Protein AF-A0AAW5RA89-F1 (afdb_monomer_lite)

Radius of gyration: 54.65 Å; chains: 1; bounding box: 110×46×146 Å

Foldseek 3Di:
DDDPPPPPDDDDPDDPLFQDFDAPVNLQPDDQPDPPPPDPDDDPDPPDDDDDDDDDDDDDDDDDDPVVLVVLLVVCVNPLDQLLSLQVNQLVVVVCLVPPQPLPDWWKFFQQADPVSQCVLCVPQVDHHDHDPVADRIDTRNDDDPRSSPDPGPLSSLLSLLLVLSLVLSASPDDPVNVSVSSSSNNSSLVNNCNGGHDSSSSSSSVVSSVSSVVSSVVNNVVVVVVVVVVVVVVVVVVVVVVVVVVVVVVVVVVVVVVVVVVVVVVVVLVVVLVVLCPDLQQLLLVLLQLLVVLVVLLVVLVVLVVVQVVVCVVPVDGDVVSNVSSVVSNVVSVVSNVVSVVSNVVSPNDDPGSVRRDHDDDRPRD

Organism: Acinetobacter junii (NCBI:txid40215)

Secondary structure (DSSP, 8-state):
-------------S---PPPPPPHHHHHH-----STTS--------------------------STHHHHHHHHHHTT-TT-HHHHHHHHHHHHHHHHHHS---S--EEEPTTSHHHHHHHHHHH-PPPP--TTS-SEEETTS--HHHHTS--HHHHHHHHHHHHHHHHT-TT--HHHHHHHHHHHHHHHHHHHHHH-HHHHHHHHHHHHHHHHHHHHHHHHHHHHHHHHHHHHHHHHHHHHHHHHHHHHHHHHHHHHHHHHHHHHHHHHHHHHHHHHTSHHHHHHHHHHHHHHHHHHHHHHHHHHHHHHHHHHHHS---HHHHHHHHHHHHHHHHHHHHHHHHHHHTT---SSGGGPPPP-S-TT-

Structure (mmCIF, N/CA/C/O backbone):
data_AF-A0AAW5RA89-F1
#
_entry.id   AF-A0AAW5RA89-F1
#
loop_
_atom_site.group_PDB
_atom_site.id
_atom_site.type_symbol
_atom_site.label_atom_id
_atom_site.label_alt_id
_atom_site.label_comp_id
_atom_site.label_asym_id
_atom_site.label_entity_id
_atom_site.label_seq_id
_atom_site.pdbx_PDB_ins_code
_atom_site.Cartn_x
_atom_site.Cartn_y
_atom_site.Cartn_z
_atom_site.occupancy
_atom_site.B_iso_or_equiv
_atom_site.auth_seq_id
_atom_site.auth_comp_id
_atom_site.auth_asym_id
_atom_site.auth_atom_id
_atom_site.pdbx_PDB_model_num
ATOM 1 N N . MET A 1 1 ? -34.743 2.293 -8.104 1.00 35.38 1 MET A N 1
ATOM 2 C CA . MET A 1 1 ? -33.799 2.182 -9.236 1.00 35.38 1 MET A CA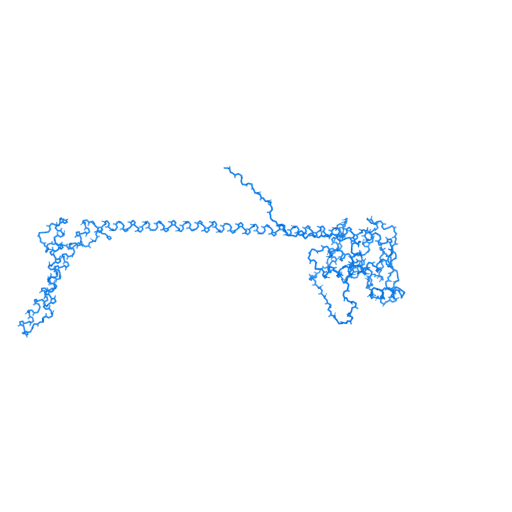 1
ATOM 3 C C . MET A 1 1 ? -33.231 3.564 -9.513 1.00 35.38 1 MET A C 1
ATOM 5 O O . MET A 1 1 ? -33.902 4.370 -10.137 1.00 35.38 1 MET A O 1
ATOM 9 N N . GLY A 1 2 ? -32.049 3.868 -8.982 1.00 29.30 2 GLY A N 1
ATOM 10 C CA . GLY A 1 2 ? -31.328 5.110 -9.262 1.00 29.30 2 GLY A CA 1
ATOM 11 C C . GLY A 1 2 ? -29.930 4.741 -9.733 1.00 29.30 2 GLY A C 1
ATOM 12 O O . GLY A 1 2 ? -29.177 4.138 -8.976 1.00 29.30 2 GLY A O 1
ATOM 13 N N . LYS A 1 3 ? -29.624 5.020 -11.002 1.00 35.12 3 LYS A N 1
ATOM 14 C CA . LYS A 1 3 ? -28.298 4.823 -11.593 1.00 35.12 3 LYS A CA 1
ATOM 15 C C . LYS A 1 3 ? -27.348 5.859 -10.987 1.00 35.12 3 LYS A C 1
ATOM 17 O O . LYS A 1 3 ? -27.414 7.025 -11.361 1.00 35.12 3 LYS A O 1
ATOM 22 N N . ILE A 1 4 ? -26.478 5.443 -10.070 1.00 33.44 4 ILE A N 1
ATOM 23 C CA . ILE A 1 4 ? -25.296 6.227 -9.705 1.00 33.44 4 ILE A CA 1
ATOM 24 C C . ILE A 1 4 ? -24.256 5.921 -10.779 1.00 33.44 4 ILE A C 1
ATOM 26 O O . ILE A 1 4 ? -23.621 4.869 -10.774 1.00 33.44 4 ILE A O 1
ATOM 30 N N . GLY A 1 5 ? -24.181 6.809 -11.770 1.00 30.20 5 GLY A N 1
ATOM 31 C CA . GLY A 1 5 ? -23.107 6.812 -12.750 1.00 30.20 5 GLY A CA 1
ATOM 32 C C . GLY A 1 5 ? -21.794 7.085 -12.030 1.00 30.20 5 GLY A C 1
ATOM 33 O O . GLY A 1 5 ? -21.640 8.122 -11.388 1.00 30.20 5 GLY A O 1
ATOM 34 N N . VAL A 1 6 ? -20.872 6.132 -12.115 1.00 34.81 6 VAL A N 1
ATOM 35 C CA . VAL A 1 6 ? -19.489 6.293 -11.681 1.00 34.81 6 VAL A CA 1
ATOM 36 C C . VAL A 1 6 ? -18.846 7.316 -12.613 1.00 34.81 6 VAL A C 1
ATOM 38 O O . VAL A 1 6 ? -18.456 7.005 -13.735 1.00 34.81 6 VAL A O 1
ATOM 41 N N . LEU A 1 7 ? -18.800 8.565 -12.159 1.00 31.81 7 LEU A N 1
ATOM 42 C CA . LEU A 1 7 ? -18.031 9.630 -12.784 1.00 31.81 7 LEU A CA 1
ATOM 43 C C . LEU A 1 7 ? -16.570 9.460 -12.331 1.00 31.81 7 LEU A C 1
ATOM 45 O O . LEU A 1 7 ? -16.107 10.109 -11.399 1.00 31.81 7 LEU A O 1
ATOM 49 N N . LEU A 1 8 ? -15.866 8.512 -12.951 1.00 36.56 8 LEU A N 1
ATOM 50 C CA . LEU A 1 8 ? -14.408 8.386 -12.880 1.00 36.56 8 LEU A CA 1
ATOM 51 C C . LEU A 1 8 ? -13.811 9.392 -13.865 1.00 36.56 8 LEU A C 1
ATOM 53 O O . LEU A 1 8 ? -13.500 9.046 -14.999 1.00 36.56 8 LEU A O 1
ATOM 57 N N . LEU A 1 9 ? -13.715 10.659 -13.470 1.00 39.28 9 LEU A N 1
ATOM 58 C CA . LEU A 1 9 ? -12.962 11.650 -14.234 1.00 39.28 9 LEU A CA 1
ATOM 59 C C . LEU A 1 9 ? -12.487 12.769 -13.316 1.00 39.28 9 LEU A C 1
ATOM 61 O O . LEU A 1 9 ? -13.277 13.559 -12.808 1.00 39.28 9 LEU A O 1
ATOM 65 N N . GLY A 1 10 ? -11.166 12.834 -13.181 1.00 37.38 10 GLY A N 1
ATOM 66 C CA . GLY A 1 10 ? -10.459 14.016 -12.722 1.00 37.38 10 GLY A CA 1
ATOM 67 C C . GLY A 1 10 ? -10.162 14.013 -11.235 1.00 37.38 10 GLY A C 1
ATOM 68 O O . GLY A 1 10 ? -10.882 14.641 -10.479 1.00 37.38 10 GLY A O 1
ATOM 69 N N . ILE A 1 11 ? -9.059 13.376 -10.850 1.00 38.00 11 ILE A N 1
ATOM 70 C CA . ILE A 1 11 ? -7.967 14.006 -10.097 1.00 38.00 11 ILE A CA 1
ATOM 71 C C . ILE A 1 11 ? -6.725 13.158 -10.392 1.00 38.00 11 ILE A C 1
ATOM 73 O O . ILE A 1 11 ? -6.721 11.966 -10.112 1.00 38.00 11 ILE A O 1
ATOM 77 N N . LEU A 1 12 ? -5.730 13.771 -11.037 1.00 34.94 12 LEU A N 1
ATOM 78 C CA . LEU A 1 12 ? -4.283 13.649 -10.786 1.00 34.94 12 LEU A CA 1
ATOM 79 C C . LEU A 1 12 ? -3.532 14.271 -11.971 1.00 34.94 12 LEU A C 1
ATOM 81 O O . LEU A 1 12 ? -2.845 13.627 -12.760 1.00 34.94 12 LEU A O 1
ATOM 85 N N . SER A 1 13 ? -3.676 15.590 -12.085 1.00 40.72 13 SER A N 1
ATOM 86 C CA . SER A 1 13 ? -2.647 16.425 -12.684 1.00 40.72 13 SER A CA 1
ATOM 87 C C . SER A 1 13 ? -1.469 16.493 -11.707 1.00 40.72 13 SER A C 1
ATOM 89 O O . SER A 1 13 ? -1.407 17.375 -10.854 1.00 40.72 13 SER A O 1
ATOM 91 N N . SER A 1 14 ? -0.535 15.559 -11.806 1.00 35.78 14 SER A N 1
ATOM 92 C CA . SER A 1 14 ? 0.804 15.743 -11.249 1.00 35.78 14 SER A CA 1
ATOM 93 C C . SER A 1 14 ? 1.780 14.917 -12.072 1.00 35.78 14 SER A C 1
ATOM 95 O O . SER A 1 14 ? 1.822 13.696 -11.966 1.00 35.78 14 SER A O 1
ATOM 97 N N . THR A 1 15 ? 2.484 15.641 -12.944 1.00 43.22 15 THR A N 1
ATOM 98 C CA . THR A 1 15 ? 3.646 15.233 -13.742 1.00 43.22 15 THR A CA 1
ATOM 99 C C . THR A 1 15 ? 3.450 13.981 -14.612 1.00 43.22 15 THR A C 1
ATOM 101 O O . THR A 1 15 ? 3.682 12.826 -14.241 1.00 43.22 15 THR A O 1
ATOM 104 N N . ASN A 1 16 ? 3.089 14.238 -15.869 1.00 43.84 16 ASN A N 1
ATOM 105 C CA . ASN A 1 16 ? 3.342 13.324 -16.978 1.00 43.84 16 ASN A CA 1
ATOM 106 C C . ASN A 1 16 ? 4.864 13.164 -17.156 1.00 43.84 16 ASN A C 1
ATOM 108 O O . ASN A 1 16 ? 5.452 13.781 -18.034 1.00 43.84 16 ASN A O 1
ATOM 112 N N . ILE A 1 17 ? 5.516 12.381 -16.293 1.00 57.62 17 ILE A N 1
ATOM 113 C CA . ILE A 1 17 ? 6.906 11.950 -16.481 1.00 57.62 17 ILE A CA 1
ATOM 114 C C . ILE A 1 17 ? 6.862 10.755 -17.433 1.00 57.62 17 ILE A C 1
ATOM 116 O O . ILE A 1 17 ? 7.036 9.612 -17.022 1.00 57.62 17 ILE A O 1
ATOM 120 N N . PHE A 1 18 ? 6.506 11.009 -18.689 1.00 57.75 18 PHE A N 1
ATOM 121 C CA . PHE A 1 18 ? 6.749 10.038 -19.745 1.00 57.75 18 PHE A CA 1
ATOM 122 C C . PHE A 1 18 ? 8.218 10.150 -20.153 1.00 57.75 18 PHE A C 1
ATOM 124 O O . PHE A 1 18 ? 8.780 11.244 -20.183 1.00 57.75 18 PHE A O 1
ATOM 131 N N . ALA A 1 19 ? 8.839 9.013 -20.444 1.00 57.28 19 ALA A N 1
ATOM 132 C CA . ALA A 1 19 ? 10.103 8.959 -21.151 1.00 57.28 19 ALA A CA 1
ATOM 133 C C . ALA A 1 19 ? 9.928 9.655 -22.508 1.00 57.28 19 ALA A C 1
ATOM 135 O O . ALA A 1 19 ? 9.135 9.208 -23.345 1.00 57.28 19 ALA A O 1
ATOM 136 N N . GLU A 1 20 ? 10.646 10.757 -22.710 1.00 69.75 20 GLU A N 1
ATOM 137 C CA . GLU A 1 20 ? 10.798 11.390 -24.017 1.00 69.75 20 GLU A CA 1
ATOM 138 C C . GLU A 1 20 ? 11.959 10.716 -24.744 1.00 69.75 20 GLU A C 1
ATOM 140 O O . GLU A 1 20 ? 13.023 10.508 -24.162 1.00 69.75 20 GLU A O 1
ATOM 145 N N . SER A 1 21 ? 11.751 10.351 -26.009 1.00 70.81 21 SER A N 1
ATOM 146 C CA . SER A 1 21 ? 12.809 9.745 -26.812 1.00 70.81 21 SER A CA 1
ATOM 147 C C . SER A 1 21 ? 13.873 10.783 -27.152 1.00 70.81 21 SER A C 1
ATOM 149 O O . SER A 1 21 ? 13.561 11.766 -27.826 1.00 70.81 21 SER A O 1
ATOM 151 N N . TYR A 1 22 ? 15.124 10.539 -26.775 1.00 67.44 22 TYR A N 1
ATOM 152 C CA . TYR A 1 22 ? 16.243 11.353 -27.252 1.00 67.44 22 TYR A CA 1
ATOM 153 C C . TYR A 1 22 ? 16.596 10.973 -28.690 1.00 67.44 22 TYR A C 1
ATOM 155 O O . TYR A 1 22 ? 16.840 9.797 -28.974 1.00 67.44 22 TYR A O 1
ATOM 163 N N . SER A 1 23 ? 16.663 11.963 -29.586 1.00 73.25 23 SER A N 1
ATOM 164 C CA . SER A 1 23 ? 17.313 11.772 -30.883 1.00 73.25 23 SER A CA 1
ATOM 165 C C . SER A 1 23 ? 18.826 11.940 -30.754 1.00 73.25 23 SER A C 1
ATOM 167 O O . SER A 1 23 ? 19.323 12.667 -29.889 1.00 73.25 23 SER A O 1
ATOM 169 N N . VAL A 1 24 ? 19.582 11.302 -31.643 1.00 63.16 24 VAL A N 1
ATOM 170 C CA . VAL A 1 24 ? 21.038 11.462 -31.740 1.00 63.16 24 VAL A CA 1
ATOM 171 C C . VAL A 1 24 ? 21.398 12.932 -31.927 1.00 63.16 24 VAL A C 1
ATOM 173 O O . VAL A 1 24 ? 22.319 13.429 -31.281 1.00 63.16 24 VAL A O 1
ATOM 176 N N . SER A 1 25 ? 20.645 13.651 -32.764 1.00 62.94 25 SER A N 1
ATOM 177 C CA . SER A 1 25 ? 20.870 15.079 -32.988 1.00 62.94 25 SER A CA 1
ATOM 178 C C . SER A 1 25 ? 20.704 15.893 -31.704 1.00 62.94 25 SER A C 1
ATOM 180 O O . SER A 1 25 ? 21.495 16.804 -31.469 1.00 62.94 25 SER A O 1
ATOM 182 N N . ASP A 1 26 ? 19.716 15.574 -30.867 1.00 68.12 26 ASP A N 1
ATOM 183 C CA . ASP A 1 26 ? 19.497 16.286 -29.604 1.00 68.12 26 ASP A CA 1
ATOM 184 C C . ASP A 1 26 ? 20.654 16.043 -28.632 1.00 68.12 26 ASP A C 1
ATOM 186 O O . ASP A 1 26 ? 21.168 16.981 -28.020 1.00 68.12 26 ASP A O 1
ATOM 190 N N . ILE A 1 27 ? 21.120 14.794 -28.530 1.00 68.50 27 ILE A N 1
ATOM 191 C CA . ILE A 1 27 ? 22.247 14.430 -27.662 1.00 68.50 27 ILE A CA 1
ATOM 192 C C . ILE A 1 27 ? 23.526 15.143 -28.122 1.00 68.50 27 ILE A C 1
ATOM 194 O O . ILE A 1 27 ? 24.246 15.709 -27.299 1.00 68.50 27 ILE A O 1
ATOM 198 N N . LEU A 1 28 ? 23.809 15.164 -29.428 1.00 66.25 28 LEU A N 1
ATOM 199 C CA . LEU A 1 28 ? 25.011 15.800 -29.979 1.00 66.25 28 LEU A CA 1
ATOM 200 C C . LEU A 1 28 ? 24.994 17.327 -29.855 1.00 66.25 28 LEU A C 1
ATOM 202 O O . LEU A 1 28 ? 26.039 17.922 -29.607 1.00 66.25 28 LEU A O 1
ATOM 206 N N . ASN A 1 29 ? 23.823 17.955 -29.977 1.00 66.19 29 ASN A N 1
ATOM 207 C CA . ASN A 1 29 ? 23.679 19.411 -29.900 1.00 66.19 29 ASN A CA 1
ATOM 208 C C . ASN A 1 29 ? 23.496 19.937 -28.468 1.00 66.19 29 ASN A C 1
ATOM 210 O O . ASN A 1 29 ? 23.430 21.150 -28.261 1.00 66.19 29 ASN A O 1
ATOM 214 N N . THR A 1 30 ? 23.402 19.055 -27.469 1.00 68.88 30 THR A N 1
ATOM 215 C CA . THR A 1 30 ? 23.264 19.472 -26.072 1.00 68.88 30 THR A CA 1
ATOM 216 C C . THR A 1 30 ? 24.575 20.069 -25.556 1.00 68.88 30 THR A C 1
ATOM 218 O O . THR A 1 30 ? 25.590 19.379 -25.436 1.00 68.88 30 THR A O 1
ATOM 221 N N . GLU A 1 31 ? 24.544 21.353 -25.190 1.00 69.31 31 GLU A N 1
ATOM 222 C CA . GLU A 1 31 ? 25.678 22.035 -24.568 1.00 69.31 31 GLU A CA 1
ATOM 223 C C . GLU A 1 31 ? 25.863 21.563 -23.117 1.00 69.31 31 GLU A C 1
ATOM 225 O O . GLU A 1 31 ? 25.009 21.769 -22.250 1.00 69.31 31 GLU A O 1
ATOM 230 N N . ILE A 1 32 ? 27.013 20.955 -22.825 1.00 61.81 32 ILE A N 1
ATOM 231 C CA . ILE A 1 32 ? 27.380 20.565 -21.463 1.00 61.81 32 ILE A CA 1
ATOM 232 C C . ILE A 1 32 ? 28.276 21.653 -20.875 1.00 61.81 32 ILE A C 1
ATOM 234 O O . ILE A 1 32 ? 29.472 21.722 -21.156 1.00 61.81 32 ILE A O 1
ATOM 238 N N . LYS A 1 33 ? 27.702 22.510 -20.023 1.00 51.38 33 LYS A N 1
ATOM 239 C CA . LYS A 1 33 ? 28.475 23.487 -19.242 1.00 51.38 33 LYS A CA 1
ATOM 240 C C . LYS A 1 33 ? 29.324 22.754 -18.202 1.00 51.38 33 LYS A C 1
ATOM 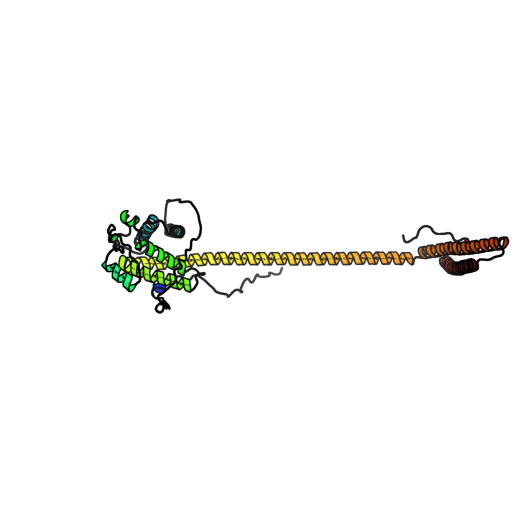242 O O . LYS A 1 33 ? 28.855 22.451 -17.105 1.00 51.38 33 LYS A O 1
ATOM 247 N N . ASN A 1 34 ? 30.571 22.463 -18.551 1.00 47.44 34 ASN A N 1
ATOM 248 C CA . ASN A 1 34 ? 31.531 21.862 -17.635 1.00 47.44 34 ASN A CA 1
ATOM 249 C C . ASN A 1 34 ? 32.060 22.921 -16.659 1.00 47.44 34 ASN A C 1
ATOM 251 O O . ASN A 1 34 ? 32.755 23.848 -17.058 1.00 47.44 34 ASN A O 1
ATOM 255 N N . LYS A 1 35 ? 31.791 22.750 -15.359 1.00 40.28 35 LYS A N 1
ATOM 256 C CA . LYS A 1 35 ? 32.475 23.486 -14.276 1.00 40.28 35 LYS A CA 1
ATOM 257 C C . LYS A 1 35 ? 33.914 22.994 -14.018 1.00 40.28 35 LYS A C 1
ATOM 259 O O . LYS A 1 35 ? 34.567 23.486 -13.112 1.00 40.28 35 LYS A O 1
ATOM 264 N N . GLN A 1 36 ? 34.405 22.010 -14.774 1.00 40.31 36 GLN A N 1
ATOM 265 C CA . GLN A 1 36 ? 35.624 21.251 -14.453 1.00 40.31 36 GLN A CA 1
ATOM 266 C C . GLN A 1 36 ? 36.913 21.724 -15.147 1.00 40.31 36 GLN A C 1
ATOM 268 O O . GLN A 1 36 ? 37.918 21.025 -15.067 1.00 40.31 36 GLN A O 1
ATOM 273 N N . ASN A 1 37 ? 36.933 22.901 -15.779 1.00 36.78 37 ASN A N 1
ATOM 274 C CA . ASN A 1 37 ? 38.193 23.462 -16.290 1.00 36.78 37 ASN A CA 1
ATOM 275 C C . ASN A 1 37 ? 38.999 24.259 -15.248 1.00 36.78 37 ASN A C 1
ATOM 277 O O . ASN A 1 37 ? 40.131 24.618 -15.554 1.00 36.78 37 ASN A O 1
ATOM 281 N N . ASP A 1 38 ? 38.480 24.477 -14.033 1.00 36.16 38 ASP A N 1
ATOM 282 C CA . ASP A 1 38 ? 39.195 25.255 -13.006 1.00 36.16 38 ASP A CA 1
ATOM 283 C C . ASP A 1 38 ? 39.903 24.413 -11.931 1.00 36.16 38 ASP A C 1
ATOM 285 O O . ASP A 1 38 ? 40.743 24.945 -11.214 1.00 36.16 38 ASP A O 1
ATOM 289 N N . GLU A 1 39 ? 39.662 23.101 -11.830 1.00 32.06 39 GLU A N 1
ATOM 290 C CA . GLU A 1 39 ? 40.322 22.272 -10.808 1.00 32.06 39 GLU A CA 1
ATOM 291 C C . GLU A 1 39 ? 40.680 20.879 -11.346 1.00 32.06 39 GLU A C 1
ATOM 293 O O . GLU A 1 39 ? 39.965 19.893 -11.172 1.00 32.06 39 GLU A O 1
ATOM 298 N N . GLN A 1 40 ? 41.853 20.771 -11.973 1.00 40.91 40 GLN A N 1
ATOM 299 C CA . GLN A 1 40 ? 42.588 19.509 -11.948 1.00 40.91 40 GLN A CA 1
ATOM 300 C C . GLN A 1 40 ? 43.123 19.292 -10.529 1.00 40.91 40 GLN A C 1
ATOM 302 O O . GLN A 1 40 ? 44.149 19.854 -10.162 1.00 40.91 40 GLN A O 1
ATOM 307 N N . SER A 1 41 ? 42.453 18.460 -9.734 1.00 32.44 41 SER A N 1
ATOM 308 C CA . SER A 1 41 ? 43.081 17.405 -8.921 1.00 32.44 41 SER A CA 1
ATOM 309 C C . SER A 1 41 ? 42.073 16.742 -7.978 1.00 32.44 41 SER A C 1
ATOM 311 O O . SER A 1 41 ? 41.149 17.373 -7.487 1.00 32.44 41 SER A O 1
ATOM 313 N N . ALA A 1 42 ? 42.344 15.466 -7.692 1.00 30.88 42 ALA A N 1
ATOM 314 C CA . ALA A 1 42 ? 41.774 14.645 -6.624 1.00 30.88 42 ALA A CA 1
ATOM 315 C C . ALA A 1 42 ? 40.332 14.138 -6.816 1.00 30.88 42 ALA A C 1
ATOM 317 O O . ALA A 1 42 ? 39.370 14.889 -6.898 1.00 30.88 42 ALA A O 1
ATOM 318 N N . GLY A 1 43 ? 40.185 12.809 -6.811 1.00 25.80 43 GLY A N 1
ATOM 319 C CA . GLY A 1 43 ? 38.872 12.173 -6.711 1.00 25.80 43 GLY A CA 1
ATOM 320 C C . GLY A 1 43 ? 38.759 10.839 -7.427 1.00 25.80 43 GLY A C 1
ATOM 321 O O . GLY A 1 43 ? 37.908 10.662 -8.290 1.00 25.80 43 GLY A O 1
ATOM 322 N N . SER A 1 44 ? 39.624 9.891 -7.077 1.00 38.09 44 SER A N 1
ATOM 323 C CA . SER A 1 44 ? 39.360 8.471 -7.293 1.00 38.09 44 SER A CA 1
ATOM 324 C C . SER A 1 44 ? 38.066 8.094 -6.556 1.00 38.09 44 SER A C 1
ATOM 326 O O . SER A 1 44 ? 38.109 7.755 -5.379 1.00 38.09 44 SER A O 1
ATOM 328 N N . GLU A 1 45 ? 36.933 8.105 -7.250 1.00 26.56 45 GLU A N 1
ATOM 329 C CA . GLU A 1 45 ? 35.773 7.289 -6.893 1.00 26.56 45 GLU A CA 1
ATOM 330 C C . GLU A 1 45 ? 35.295 6.540 -8.133 1.00 26.56 45 GLU A C 1
ATOM 332 O O . GLU A 1 45 ? 34.462 6.976 -8.926 1.00 26.56 45 GLU A O 1
ATOM 337 N N . SER A 1 46 ? 35.870 5.351 -8.296 1.00 28.77 46 SER A N 1
ATOM 338 C CA . SER A 1 46 ? 35.263 4.276 -9.058 1.00 28.77 46 SER A CA 1
ATOM 339 C C . SER A 1 46 ? 33.893 3.950 -8.453 1.00 28.77 46 SER A C 1
ATOM 341 O O . SER A 1 46 ? 33.801 3.136 -7.531 1.00 28.77 46 SER A O 1
ATOM 343 N N . ASN A 1 47 ? 32.817 4.530 -8.978 1.00 23.84 47 ASN A N 1
ATOM 344 C CA . ASN A 1 47 ? 31.479 4.015 -8.711 1.00 23.84 47 ASN A CA 1
ATOM 345 C C . ASN A 1 47 ? 31.273 2.730 -9.521 1.00 23.84 47 ASN A C 1
ATOM 347 O O . ASN A 1 47 ? 30.735 2.721 -10.626 1.00 23.84 47 ASN A O 1
ATOM 351 N N . LYS A 1 48 ? 31.757 1.625 -8.937 1.00 26.27 48 LYS A N 1
ATOM 352 C CA . LYS A 1 48 ? 31.273 0.268 -9.197 1.00 26.27 48 LYS A CA 1
ATOM 353 C C . LYS A 1 48 ? 29.756 0.267 -9.023 1.00 26.27 48 LYS A C 1
ATOM 355 O O . LYS A 1 48 ? 29.277 0.434 -7.907 1.00 26.27 48 LYS A O 1
ATOM 360 N N . PHE A 1 49 ? 29.022 -0.048 -10.080 1.00 24.08 49 PHE A N 1
ATOM 361 C CA . PHE A 1 49 ? 27.693 -0.627 -9.934 1.00 24.08 49 PHE A CA 1
ATOM 362 C C . PHE A 1 49 ? 27.717 -2.043 -10.502 1.00 24.08 49 PHE A C 1
ATOM 364 O O . PHE A 1 49 ? 27.668 -2.259 -11.705 1.00 24.08 49 PHE A O 1
ATOM 371 N N . CYS A 1 50 ? 27.829 -3.014 -9.594 1.00 21.80 50 CYS A N 1
ATOM 372 C CA . CYS A 1 50 ? 27.319 -4.359 -9.819 1.00 21.80 50 CYS A CA 1
ATOM 373 C C . CYS A 1 50 ? 25.820 -4.323 -9.505 1.00 21.80 50 CYS A C 1
ATOM 375 O O . CYS A 1 50 ? 25.453 -3.975 -8.383 1.00 21.80 50 CYS A O 1
ATOM 377 N N . ILE A 1 51 ? 24.968 -4.736 -10.440 1.00 23.30 51 ILE A N 1
ATOM 378 C CA . ILE A 1 51 ? 23.590 -5.136 -10.138 1.00 23.30 51 ILE A CA 1
ATOM 379 C C . ILE A 1 51 ? 23.494 -6.641 -10.447 1.00 23.30 51 ILE A C 1
ATOM 381 O O . ILE A 1 51 ? 23.474 -7.041 -11.600 1.00 23.30 51 ILE A O 1
ATOM 385 N N . TYR A 1 52 ? 23.548 -7.433 -9.367 1.00 26.06 52 TYR A N 1
ATOM 386 C CA . TYR A 1 52 ? 23.136 -8.835 -9.141 1.00 26.06 52 TYR A CA 1
ATOM 387 C C . TYR A 1 52 ? 23.511 -10.001 -10.105 1.00 26.06 52 TYR A C 1
ATOM 389 O O . TYR A 1 52 ? 23.073 -10.079 -11.242 1.00 26.06 52 TYR A O 1
ATOM 397 N N . SER A 1 53 ? 24.267 -10.968 -9.537 1.00 24.19 53 SER A N 1
ATOM 398 C CA . SER A 1 53 ? 24.067 -12.450 -9.484 1.00 24.19 53 SER A CA 1
ATOM 399 C C . SER A 1 53 ? 23.063 -13.085 -10.481 1.00 24.19 53 SER A C 1
ATOM 401 O O . SER A 1 53 ? 21.908 -12.689 -10.469 1.00 24.19 53 SER A O 1
ATOM 403 N N . SER A 1 54 ? 23.347 -14.148 -11.255 1.00 25.80 54 SER A N 1
ATOM 404 C CA . SER A 1 54 ? 23.859 -15.476 -10.847 1.00 25.80 54 SER A CA 1
ATOM 405 C C . SER A 1 54 ? 24.390 -16.324 -12.028 1.00 25.80 54 SER A C 1
ATOM 407 O O . SER A 1 54 ? 24.024 -16.103 -13.176 1.00 25.80 54 SER A O 1
ATOM 409 N N . LYS A 1 55 ? 25.189 -17.360 -11.706 1.00 27.73 55 LYS A N 1
ATOM 410 C CA . LYS A 1 55 ? 25.450 -18.608 -12.471 1.00 27.73 55 LYS A CA 1
ATOM 411 C C . LYS A 1 55 ? 24.335 -18.944 -13.484 1.00 27.73 55 LYS A C 1
ATOM 413 O O . LYS A 1 55 ? 23.221 -19.145 -13.029 1.00 27.73 55 LYS A O 1
ATOM 418 N N . TYR A 1 56 ? 24.659 -19.050 -14.777 1.00 24.61 56 TYR A N 1
ATOM 419 C CA . TYR A 1 56 ? 24.107 -19.950 -15.817 1.00 24.61 56 TYR A CA 1
ATOM 420 C C . TYR A 1 56 ? 24.090 -19.273 -17.198 1.00 24.61 56 TYR A C 1
ATOM 422 O O . TYR A 1 56 ? 23.319 -18.360 -17.463 1.00 24.61 56 TYR A O 1
ATOM 430 N N . ASN A 1 57 ? 24.950 -19.784 -18.081 1.00 38.97 57 ASN A N 1
ATOM 431 C CA . ASN A 1 57 ? 24.810 -19.696 -19.533 1.00 38.97 57 ASN A CA 1
ATOM 432 C C . ASN A 1 57 ? 23.627 -20.589 -19.949 1.00 38.97 57 ASN A C 1
ATOM 434 O O . ASN A 1 57 ? 23.592 -21.744 -19.507 1.00 38.97 57 ASN A O 1
ATOM 438 N N . PRO A 1 58 ? 22.662 -20.081 -20.737 1.00 29.14 58 PRO A N 1
ATOM 439 C CA . PRO A 1 58 ? 22.254 -20.875 -21.896 1.00 29.14 58 PRO A CA 1
ATOM 440 C C . PRO A 1 58 ? 21.813 -20.071 -23.145 1.00 29.14 58 PRO A C 1
ATOM 442 O O . PRO A 1 58 ? 21.124 -19.057 -23.064 1.00 29.14 58 PRO A O 1
ATOM 445 N N . CYS A 1 59 ? 22.115 -20.681 -24.297 1.00 24.59 59 CYS A N 1
ATOM 446 C CA . CYS A 1 59 ? 21.316 -20.739 -25.531 1.00 24.59 59 CYS A CA 1
ATOM 447 C C . CYS A 1 59 ? 21.488 -19.677 -26.636 1.00 24.59 59 CYS A C 1
ATOM 449 O O . CYS A 1 59 ? 20.840 -18.634 -26.684 1.00 24.59 59 CYS A O 1
ATOM 451 N N . TYR A 1 60 ? 22.234 -20.108 -27.660 1.00 32.50 60 TYR A N 1
ATOM 452 C CA . TYR A 1 60 ? 21.703 -20.218 -29.024 1.00 32.50 60 TYR A CA 1
ATOM 453 C C . TYR A 1 60 ? 20.357 -20.973 -29.033 1.00 32.50 60 TYR A C 1
ATOM 455 O O . TYR A 1 60 ? 20.304 -22.079 -28.506 1.00 32.50 60 TYR A O 1
ATOM 463 N N . GLU A 1 61 ? 19.319 -20.408 -29.662 1.00 26.33 61 GLU A N 1
ATOM 464 C CA . GLU A 1 61 ? 18.516 -21.058 -30.718 1.00 26.33 61 GLU A CA 1
ATOM 465 C C . GLU A 1 61 ? 17.497 -20.086 -31.366 1.00 26.33 61 GLU A C 1
ATOM 467 O O . GLU A 1 61 ? 16.740 -19.394 -30.697 1.00 26.33 61 GLU A O 1
ATOM 472 N N . GLN A 1 62 ? 17.562 -20.059 -32.701 1.00 29.81 62 GLN A N 1
ATOM 473 C CA . GLN A 1 62 ? 16.558 -19.808 -33.750 1.00 29.81 62 GLN A CA 1
ATOM 474 C C . GLN A 1 62 ? 15.549 -18.629 -33.763 1.00 29.81 62 GLN A C 1
ATOM 476 O O . GLN A 1 62 ? 14.666 -18.464 -32.931 1.00 29.81 62 GLN A O 1
ATOM 481 N N . SER A 1 63 ? 15.572 -18.003 -34.950 1.00 30.39 63 SER A N 1
ATOM 482 C CA . SER A 1 63 ? 14.475 -17.468 -35.780 1.00 30.39 63 SER A CA 1
ATOM 483 C C . SER A 1 63 ? 13.829 -16.107 -35.460 1.00 30.39 63 SER A C 1
ATOM 485 O O . SER A 1 63 ? 13.212 -15.874 -34.431 1.00 30.39 63 SER A O 1
ATOM 487 N N . ASP A 1 64 ? 13.969 -15.256 -36.478 1.00 33.41 64 ASP A N 1
ATOM 488 C CA . ASP A 1 64 ? 13.140 -14.151 -36.950 1.00 33.41 64 ASP A CA 1
ATOM 489 C C . ASP A 1 64 ? 12.858 -12.883 -36.125 1.00 33.41 64 ASP A C 1
ATOM 491 O O . ASP A 1 64 ? 12.335 -12.851 -35.013 1.00 33.41 64 ASP A O 1
ATOM 495 N N . SER A 1 65 ? 13.058 -11.788 -36.868 1.00 36.62 65 SER A N 1
ATOM 496 C CA . SER A 1 65 ? 12.593 -10.416 -36.664 1.00 36.62 65 SER A CA 1
ATOM 497 C C . SER A 1 65 ? 13.339 -9.563 -35.632 1.00 36.62 65 SER A C 1
ATOM 499 O O . SER A 1 65 ? 13.973 -10.044 -34.695 1.00 36.62 65 SER A O 1
ATOM 501 N N . LYS A 1 66 ? 13.234 -8.245 -35.840 1.00 37.28 66 LYS A N 1
ATOM 502 C CA . LYS A 1 66 ? 13.692 -7.115 -35.012 1.00 37.28 66 LYS A CA 1
ATOM 503 C C . LYS A 1 66 ? 13.605 -7.381 -33.491 1.00 37.28 66 LYS A C 1
ATOM 505 O O . LYS A 1 66 ? 14.513 -7.010 -32.753 1.00 37.28 66 LYS A O 1
ATOM 510 N N . ASN A 1 67 ? 12.600 -8.137 -33.037 1.00 39.00 67 ASN A N 1
ATOM 511 C CA . ASN A 1 67 ? 12.401 -8.547 -31.639 1.00 39.00 67 ASN A CA 1
ATOM 512 C C . ASN A 1 67 ? 13.514 -9.448 -31.063 1.00 39.00 67 ASN A C 1
ATOM 514 O O . ASN A 1 67 ? 13.816 -9.365 -29.873 1.00 39.00 67 ASN A O 1
ATOM 518 N N . GLY A 1 68 ? 14.162 -10.283 -31.880 1.00 38.88 68 GLY A N 1
ATOM 519 C CA . GLY A 1 68 ? 15.232 -11.182 -31.436 1.00 38.88 68 GLY A CA 1
ATOM 520 C C . GLY A 1 68 ? 16.572 -10.484 -31.174 1.00 38.88 68 GLY A C 1
ATOM 521 O O . GLY A 1 68 ? 17.412 -11.023 -30.453 1.00 38.88 68 GLY A O 1
ATOM 522 N N . PHE A 1 69 ? 16.812 -9.306 -31.761 1.00 43.72 69 PHE A N 1
ATOM 523 C CA . PHE A 1 69 ? 17.986 -8.479 -31.442 1.00 43.72 69 PHE A CA 1
ATOM 524 C C . PHE A 1 69 ? 17.747 -7.640 -30.185 1.00 43.72 69 PHE A C 1
ATOM 526 O O . PHE A 1 69 ? 18.642 -7.491 -29.360 1.00 43.72 69 PHE A O 1
ATOM 533 N N . LEU A 1 70 ? 16.512 -7.177 -30.001 1.00 47.62 70 LEU A N 1
ATOM 534 C CA . LEU A 1 70 ? 16.094 -6.364 -28.862 1.00 47.62 70 LEU A CA 1
ATOM 535 C C . LEU A 1 70 ? 16.083 -7.178 -27.553 1.00 47.62 70 LEU A C 1
ATOM 537 O O . LEU A 1 70 ? 16.682 -6.745 -26.573 1.00 47.62 70 LEU A O 1
ATOM 541 N N . LYS A 1 71 ? 15.564 -8.418 -27.566 1.00 45.03 71 LYS A N 1
ATOM 542 C CA . LYS A 1 71 ? 15.725 -9.373 -26.445 1.00 45.03 71 LYS A CA 1
ATOM 543 C C . LYS A 1 71 ? 17.183 -9.753 -26.182 1.00 45.03 71 LYS A C 1
ATOM 545 O O . LYS A 1 71 ? 17.583 -9.964 -25.041 1.00 45.03 71 LYS A O 1
ATOM 550 N N . TRP A 1 72 ? 17.993 -9.847 -27.239 1.00 44.97 72 TRP A N 1
ATOM 551 C CA . TRP A 1 72 ? 19.425 -10.099 -27.094 1.00 44.97 72 TRP A CA 1
ATOM 552 C C . TRP A 1 72 ? 20.117 -8.924 -26.388 1.00 44.97 72 TRP A C 1
ATOM 554 O O . TRP A 1 72 ? 20.893 -9.181 -25.476 1.00 44.97 72 TRP A O 1
ATOM 564 N N . GLN A 1 73 ? 19.784 -7.665 -26.707 1.00 49.47 73 GLN A N 1
ATOM 565 C CA . GLN A 1 73 ? 20.320 -6.483 -26.014 1.00 49.47 73 GLN A CA 1
ATOM 566 C C . GLN A 1 73 ? 19.865 -6.355 -24.554 1.00 49.47 73 GLN A C 1
ATOM 568 O O . GLN A 1 73 ? 20.675 -5.974 -23.709 1.00 49.47 73 GLN A O 1
ATOM 573 N N . GLU A 1 74 ? 18.627 -6.733 -24.225 1.00 47.16 74 GLU A N 1
ATOM 574 C CA . GLU A 1 74 ? 18.190 -6.874 -22.826 1.00 47.16 74 GLU A CA 1
ATOM 575 C C . GLU A 1 74 ? 19.039 -7.910 -22.074 1.00 47.16 74 GLU A C 1
ATOM 577 O O . GLU A 1 74 ? 19.488 -7.641 -20.961 1.00 47.16 74 GLU A O 1
ATOM 582 N N . GLY A 1 75 ? 19.355 -9.047 -22.708 1.00 43.59 75 GLY A N 1
ATOM 583 C CA . GLY A 1 75 ? 20.287 -10.050 -22.176 1.00 43.59 75 GLY A CA 1
ATOM 584 C C . GLY A 1 75 ? 21.750 -9.582 -22.107 1.00 43.59 75 GLY A C 1
ATOM 585 O O . GLY A 1 75 ? 22.498 -10.028 -21.238 1.00 43.59 75 GLY A O 1
ATOM 586 N N . GLN A 1 76 ? 22.163 -8.641 -22.965 1.00 44.88 76 GLN A N 1
ATOM 587 C CA . GLN A 1 76 ? 23.511 -8.057 -22.955 1.00 44.88 76 GLN A CA 1
ATOM 588 C C . GLN A 1 76 ? 23.759 -7.057 -21.829 1.00 44.88 76 GLN A C 1
ATOM 590 O O . GLN A 1 76 ? 24.916 -6.821 -21.480 1.00 44.88 76 GLN A O 1
ATOM 595 N N . ARG A 1 77 ? 22.708 -6.528 -21.187 1.00 42.91 77 ARG A N 1
ATOM 596 C CA . ARG A 1 77 ? 22.847 -5.719 -19.960 1.00 42.91 77 ARG A CA 1
ATOM 597 C C . ARG A 1 77 ? 23.556 -6.474 -18.822 1.00 42.91 77 ARG A C 1
ATOM 599 O O . ARG A 1 77 ? 23.994 -5.847 -17.865 1.00 42.91 77 ARG A O 1
ATOM 606 N N . ILE A 1 78 ? 23.695 -7.800 -18.936 1.00 42.28 78 ILE A N 1
ATOM 607 C CA . ILE A 1 78 ? 24.272 -8.699 -17.927 1.00 42.28 78 ILE A CA 1
ATOM 608 C C . ILE A 1 78 ? 25.732 -9.094 -18.264 1.00 42.28 78 ILE A C 1
ATOM 610 O O . ILE A 1 78 ? 26.469 -9.541 -17.385 1.00 42.28 78 ILE A O 1
ATOM 614 N N . VAL A 1 79 ? 26.205 -8.891 -19.505 1.00 42.59 79 VAL A N 1
ATOM 615 C CA . VAL A 1 79 ? 27.475 -9.464 -20.007 1.00 42.59 79 VAL A CA 1
ATOM 616 C C . VAL A 1 79 ? 28.439 -8.381 -20.503 1.00 42.59 79 VAL A C 1
ATOM 618 O O . VAL A 1 79 ? 28.986 -8.437 -21.597 1.00 42.59 79 VAL A O 1
ATOM 621 N N . GLU A 1 80 ? 28.731 -7.391 -19.664 1.00 44.69 80 GLU A N 1
ATOM 622 C CA . GLU A 1 80 ? 29.731 -6.353 -19.973 1.00 44.69 80 GLU A CA 1
ATOM 623 C C . GLU A 1 80 ? 31.179 -6.905 -20.057 1.00 44.69 80 GLU A C 1
ATOM 625 O O . GLU A 1 80 ? 32.118 -6.174 -20.371 1.00 44.69 80 GLU A O 1
ATOM 630 N N . ARG A 1 81 ? 31.390 -8.197 -19.749 1.00 45.22 81 ARG A N 1
ATOM 631 C CA . ARG A 1 81 ? 32.723 -8.803 -19.574 1.00 45.22 81 ARG A CA 1
ATOM 632 C C . ARG A 1 81 ? 33.140 -9.831 -20.623 1.00 45.22 81 ARG A C 1
ATOM 634 O O . ARG A 1 81 ? 34.305 -10.219 -20.605 1.00 45.22 81 ARG A O 1
ATOM 641 N N . ASP A 1 82 ? 32.253 -10.273 -21.512 1.00 55.25 82 ASP A N 1
ATOM 642 C CA . ASP A 1 82 ? 32.625 -11.259 -22.534 1.00 55.25 82 ASP A CA 1
ATOM 643 C C . ASP A 1 82 ? 32.951 -10.572 -23.870 1.00 55.25 82 ASP A C 1
ATOM 645 O O . ASP A 1 82 ? 32.075 -10.065 -24.578 1.00 55.25 82 ASP A O 1
ATOM 649 N N . ARG A 1 83 ? 34.246 -10.551 -24.212 1.00 59.38 83 ARG A N 1
ATOM 650 C CA . ARG A 1 83 ? 34.784 -9.936 -25.438 1.00 59.38 83 ARG A CA 1
ATOM 651 C C . ARG A 1 83 ? 34.160 -10.535 -26.697 1.00 59.38 83 ARG A C 1
ATOM 653 O O . ARG A 1 83 ? 33.894 -9.809 -27.657 1.00 59.38 83 ARG A O 1
ATOM 660 N N . GLN A 1 84 ? 33.880 -11.839 -26.675 1.00 62.84 84 GLN A N 1
ATOM 661 C CA . GLN A 1 84 ? 33.270 -12.534 -27.802 1.00 62.84 84 GLN A CA 1
ATOM 662 C C . GLN A 1 84 ? 31.836 -12.046 -28.027 1.00 62.84 84 GLN A C 1
ATOM 664 O O . GLN A 1 84 ? 31.407 -11.862 -29.164 1.00 62.84 84 GLN A O 1
ATOM 669 N N . VAL A 1 85 ? 31.111 -11.761 -26.949 1.00 62.41 85 VAL A N 1
ATOM 670 C CA . VAL A 1 85 ? 29.708 -11.357 -27.015 1.00 62.41 85 VAL A CA 1
ATOM 671 C C . VAL A 1 85 ? 29.547 -9.919 -27.523 1.00 62.41 85 VAL A C 1
ATOM 673 O O . VAL A 1 85 ? 28.710 -9.678 -28.395 1.00 62.41 85 VAL A O 1
ATOM 676 N N . LEU A 1 86 ? 30.389 -8.980 -27.073 1.00 61.09 86 LEU A N 1
ATOM 677 C CA . LEU A 1 86 ? 30.417 -7.607 -27.609 1.00 61.09 86 LEU A CA 1
ATOM 678 C C . LEU A 1 86 ? 30.739 -7.585 -29.112 1.00 61.09 86 LEU A C 1
ATOM 680 O O . LEU A 1 86 ? 30.140 -6.830 -29.885 1.00 61.09 86 LEU A O 1
ATOM 684 N N . TYR A 1 87 ? 31.673 -8.436 -29.539 1.00 63.25 87 TYR A N 1
ATOM 685 C CA . TYR A 1 87 ? 32.065 -8.557 -30.939 1.00 63.25 87 TYR A CA 1
ATOM 686 C C . TYR A 1 87 ? 30.942 -9.132 -31.811 1.00 63.25 87 TYR A C 1
ATOM 688 O O . TYR A 1 87 ? 30.550 -8.514 -32.802 1.00 63.25 87 TYR A O 1
ATOM 696 N N . LEU A 1 88 ? 30.373 -10.277 -31.415 1.00 64.88 88 LEU A N 1
ATOM 697 C CA . LEU A 1 88 ? 29.239 -10.892 -32.113 1.00 64.88 88 LEU A CA 1
ATOM 698 C C . LEU A 1 88 ? 28.041 -9.937 -32.176 1.00 64.88 88 LEU A C 1
ATOM 700 O O . LEU A 1 88 ? 27.350 -9.858 -33.191 1.00 64.88 88 LEU A O 1
ATOM 704 N N . GLY A 1 89 ? 27.844 -9.152 -31.119 1.00 66.44 89 GLY A N 1
ATOM 705 C CA . GLY A 1 89 ? 26.868 -8.078 -31.071 1.00 66.44 89 GLY A CA 1
ATOM 706 C C . GLY A 1 89 ? 27.057 -6.999 -32.124 1.00 66.44 89 GLY A C 1
AT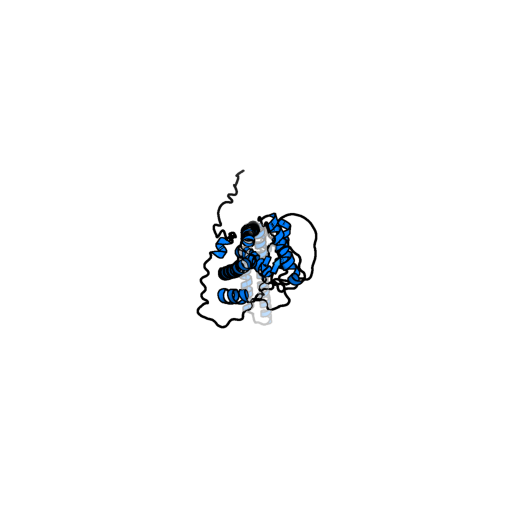OM 707 O O . GLY A 1 89 ? 26.096 -6.594 -32.775 1.00 66.44 89 GLY A O 1
ATOM 708 N N . THR A 1 90 ? 28.299 -6.565 -32.327 1.00 68.56 90 THR A N 1
ATOM 709 C CA . THR A 1 90 ? 28.627 -5.530 -33.314 1.00 68.56 90 THR A CA 1
ATOM 710 C C . THR A 1 90 ? 28.498 -6.056 -34.745 1.00 68.56 90 THR A C 1
ATOM 712 O O . THR A 1 90 ? 27.993 -5.348 -35.615 1.00 68.56 90 THR A O 1
ATOM 715 N N . ASN A 1 91 ? 28.848 -7.322 -34.995 1.00 68.75 91 ASN A N 1
ATOM 716 C CA . ASN A 1 91 ? 28.595 -7.959 -36.292 1.00 68.75 91 ASN A CA 1
ATOM 717 C C . ASN A 1 91 ? 27.093 -8.124 -36.563 1.00 68.75 91 ASN A C 1
ATOM 719 O O . ASN A 1 91 ? 26.629 -7.873 -37.673 1.00 68.75 91 ASN A O 1
ATOM 723 N N . ARG A 1 92 ? 26.302 -8.457 -35.540 1.00 71.12 92 ARG A N 1
ATOM 724 C CA . ARG A 1 92 ? 24.843 -8.505 -35.664 1.00 71.12 92 ARG A CA 1
ATOM 725 C C . ARG A 1 92 ? 24.235 -7.125 -35.917 1.00 71.12 92 ARG A C 1
ATOM 727 O O . ARG A 1 92 ? 23.328 -7.012 -36.738 1.00 71.12 92 ARG A O 1
ATOM 734 N N . LEU A 1 93 ? 24.751 -6.083 -35.261 1.00 77.19 93 LEU A N 1
ATOM 735 C CA . LEU A 1 93 ? 24.386 -4.698 -35.552 1.00 77.19 93 LEU A CA 1
ATOM 736 C C . LEU A 1 93 ? 24.704 -4.354 -37.010 1.00 77.19 93 LEU A C 1
ATOM 738 O O . LEU A 1 93 ? 23.843 -3.818 -37.693 1.00 77.19 93 LEU A O 1
ATOM 742 N N . TYR A 1 94 ? 25.891 -4.704 -37.514 1.00 80.12 94 TYR A N 1
ATOM 743 C CA . TYR A 1 94 ? 26.254 -4.469 -38.914 1.00 80.12 94 TYR A CA 1
ATOM 744 C C . TYR A 1 94 ? 25.246 -5.089 -39.894 1.00 80.12 94 TYR A C 1
ATOM 746 O O . TYR A 1 94 ? 24.792 -4.406 -40.814 1.00 80.12 94 TYR A O 1
ATOM 754 N N . GLU A 1 95 ? 24.839 -6.341 -39.671 1.00 79.25 95 GLU A N 1
ATOM 755 C CA . GLU A 1 95 ? 23.826 -6.996 -40.508 1.00 79.25 95 GLU A CA 1
ATOM 756 C C . GLU A 1 95 ? 22.469 -6.276 -40.458 1.00 79.25 95 GLU A C 1
ATOM 758 O O . GLU A 1 95 ? 21.816 -6.117 -41.490 1.00 79.25 95 GLU A O 1
ATOM 763 N N . ILE A 1 96 ? 22.068 -5.760 -39.291 1.00 78.31 96 ILE A N 1
ATOM 764 C CA . ILE A 1 96 ? 20.859 -4.932 -39.147 1.00 78.31 96 ILE A CA 1
ATOM 765 C C . ILE A 1 96 ? 21.010 -3.617 -39.913 1.00 78.31 96 ILE A C 1
ATOM 767 O O . ILE A 1 96 ? 20.114 -3.235 -40.662 1.00 78.31 96 ILE A O 1
ATOM 771 N N . LEU A 1 97 ? 22.151 -2.937 -39.787 1.00 81.69 97 LEU A N 1
ATOM 772 C CA . LEU A 1 97 ? 22.395 -1.678 -40.490 1.00 81.69 97 LEU A CA 1
ATOM 773 C C . LEU A 1 97 ? 22.355 -1.862 -42.011 1.00 81.69 97 LEU A C 1
ATOM 775 O O . LEU A 1 97 ? 21.843 -1.007 -42.736 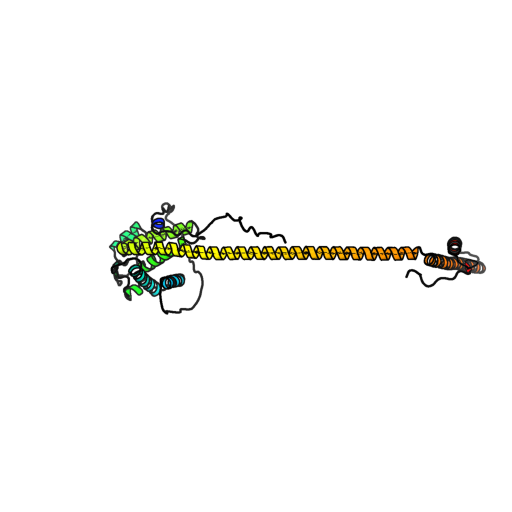1.00 81.69 97 LEU A O 1
ATOM 779 N N . LYS A 1 98 ? 22.868 -2.992 -42.501 1.00 84.38 98 LYS A N 1
ATOM 780 C CA . LYS A 1 98 ? 22.835 -3.361 -43.917 1.00 84.38 98 LYS A CA 1
ATOM 781 C C . LYS A 1 98 ? 21.425 -3.671 -44.399 1.00 84.38 98 LYS A C 1
ATOM 783 O O . LYS A 1 98 ? 21.021 -3.165 -45.444 1.00 84.38 98 LYS A O 1
ATOM 788 N N . LYS A 1 99 ? 20.690 -4.491 -43.649 1.00 83.38 99 LYS A N 1
ATOM 789 C CA . LYS A 1 99 ? 19.354 -4.954 -44.027 1.00 83.38 99 LYS A CA 1
ATOM 790 C C . LYS A 1 99 ? 18.303 -3.847 -43.935 1.00 83.38 99 LYS A C 1
ATOM 792 O O . LYS A 1 99 ? 17.517 -3.684 -44.862 1.00 83.38 99 LYS A O 1
ATOM 797 N N . ASP A 1 100 ? 18.320 -3.095 -42.838 1.00 77.88 100 ASP A N 1
ATOM 798 C CA . ASP A 1 100 ? 17.198 -2.246 -42.430 1.00 77.88 100 ASP A CA 1
ATOM 799 C C . ASP A 1 100 ? 17.524 -0.740 -42.501 1.00 77.88 100 ASP A C 1
ATOM 801 O O . ASP A 1 100 ? 16.609 0.076 -42.586 1.00 77.88 100 ASP A O 1
ATOM 805 N N . TYR A 1 101 ? 18.809 -0.352 -42.524 1.00 76.81 101 TYR A N 1
ATOM 806 C CA . TYR A 1 101 ? 19.240 1.059 -42.457 1.00 76.81 101 TYR A CA 1
ATOM 807 C C . TYR A 1 101 ? 20.098 1.532 -43.646 1.00 76.81 101 TYR A C 1
ATOM 809 O O . TYR A 1 101 ? 20.613 2.653 -43.641 1.00 76.81 101 TYR A O 1
ATOM 817 N N . GLY A 1 102 ? 20.204 0.722 -44.706 1.00 79.88 102 GLY A N 1
ATOM 818 C CA . GLY A 1 102 ? 20.790 1.127 -45.989 1.00 79.88 102 GLY A CA 1
ATOM 819 C C . GLY A 1 102 ? 22.321 1.133 -46.044 1.00 79.88 102 GLY A C 1
ATOM 820 O O . GLY A 1 102 ? 22.900 1.815 -46.893 1.00 79.88 102 GLY A O 1
ATOM 821 N N . LEU A 1 103 ? 23.003 0.387 -45.168 1.00 83.25 103 LEU A N 1
ATOM 822 C CA . LEU A 1 103 ? 24.459 0.242 -45.225 1.00 83.25 103 LEU A CA 1
ATOM 823 C C . LEU A 1 103 ? 24.878 -0.667 -46.396 1.00 83.25 103 LEU A C 1
ATOM 825 O O . LEU A 1 103 ? 24.931 -1.886 -46.284 1.00 83.25 103 LEU A O 1
ATOM 829 N N . VAL A 1 104 ? 25.187 -0.064 -47.543 1.00 75.31 104 VAL A N 1
ATOM 830 C CA . VAL A 1 104 ? 25.387 -0.773 -48.826 1.00 75.31 104 VAL A CA 1
ATOM 831 C C . VAL A 1 104 ? 26.782 -1.372 -49.054 1.00 75.31 104 VAL A C 1
ATOM 833 O O . VAL A 1 104 ? 26.968 -2.137 -49.998 1.00 75.31 104 VAL A O 1
ATOM 836 N N . SER A 1 105 ? 27.782 -1.054 -48.227 1.00 74.00 105 SER A N 1
ATOM 837 C CA . SER A 1 105 ? 29.172 -1.494 -48.436 1.00 74.00 105 SER A CA 1
ATOM 838 C C . SER A 1 105 ? 29.816 -2.069 -47.177 1.00 74.00 105 SER A C 1
ATOM 840 O O . SER A 1 105 ? 29.447 -1.706 -46.060 1.00 74.00 105 SER A O 1
ATOM 842 N N . LYS A 1 106 ? 30.835 -2.925 -47.355 1.00 80.25 106 LYS A N 1
ATOM 843 C CA . LYS A 1 106 ? 31.717 -3.343 -46.254 1.00 80.25 106 LYS A CA 1
ATOM 844 C C . LYS A 1 106 ? 32.337 -2.110 -45.602 1.00 80.25 106 LYS A C 1
ATOM 846 O O . LYS A 1 106 ? 32.899 -1.260 -46.296 1.00 80.25 106 LYS A O 1
ATOM 851 N N . VAL A 1 107 ? 32.227 -2.020 -44.282 1.00 82.38 107 VAL A N 1
ATOM 852 C CA . VAL A 1 107 ? 32.785 -0.912 -43.502 1.00 82.38 107 VAL A CA 1
ATOM 853 C C . VAL A 1 107 ? 34.119 -1.354 -42.934 1.00 82.38 107 VAL A C 1
ATOM 855 O O . VAL A 1 107 ? 34.208 -2.378 -42.262 1.00 82.38 107 VAL A O 1
ATOM 858 N N . LYS A 1 108 ? 35.157 -0.572 -43.224 1.00 84.00 108 LYS A N 1
ATOM 859 C CA . LYS A 1 108 ? 36.493 -0.745 -42.661 1.00 84.00 108 LYS A CA 1
ATOM 860 C C . LYS A 1 108 ? 36.681 0.300 -41.573 1.00 84.00 108 LYS A C 1
ATOM 862 O O . LYS A 1 108 ? 36.856 1.473 -41.891 1.00 84.00 108 LYS A O 1
ATOM 867 N N . CYS A 1 109 ? 36.635 -0.129 -40.322 1.00 80.06 109 CYS A N 1
ATOM 868 C CA . CYS A 1 109 ? 36.857 0.731 -39.174 1.00 80.06 109 CYS A CA 1
ATOM 869 C C . CYS A 1 109 ? 38.324 0.683 -38.757 1.00 80.06 109 CYS A C 1
ATOM 871 O O . CYS A 1 109 ? 38.923 -0.390 -38.684 1.00 80.06 109 CYS A O 1
ATOM 873 N N . ARG A 1 110 ? 38.920 1.839 -38.468 1.00 75.62 110 ARG A N 1
ATOM 874 C CA . ARG A 1 110 ? 40.276 1.889 -37.910 1.00 75.62 110 ARG A CA 1
ATOM 875 C C . ARG A 1 110 ? 40.245 1.474 -36.447 1.00 75.62 110 ARG A C 1
ATOM 877 O O . ARG A 1 110 ? 39.559 2.090 -35.635 1.00 75.62 110 ARG A O 1
ATOM 884 N N . ILE A 1 111 ? 41.029 0.465 -36.102 1.00 69.25 111 ILE A N 1
ATOM 885 C CA . ILE A 1 111 ? 41.259 0.108 -34.706 1.00 69.25 111 ILE A CA 1
ATOM 886 C C . ILE A 1 111 ? 42.140 1.202 -34.088 1.00 69.25 111 ILE A C 1
ATOM 888 O O . ILE A 1 111 ? 43.098 1.658 -34.716 1.00 69.25 111 ILE A O 1
ATOM 892 N N . TYR A 1 112 ? 41.828 1.627 -32.860 1.00 60.72 112 TYR A N 1
ATOM 893 C CA . TYR A 1 112 ? 42.515 2.704 -32.129 1.00 60.72 112 TYR A CA 1
ATOM 894 C C . TYR A 1 112 ? 43.939 2.327 -31.655 1.00 60.72 112 TYR A C 1
ATOM 896 O O . TYR A 1 112 ? 44.275 2.478 -30.483 1.00 60.72 112 TYR A O 1
ATOM 904 N N . ASN A 1 113 ? 44.771 1.822 -32.568 1.00 51.59 113 ASN A N 1
ATOM 905 C CA . ASN A 1 113 ? 46.126 1.315 -32.331 1.00 51.59 113 ASN A CA 1
ATOM 906 C C . ASN A 1 113 ? 47.195 2.022 -33.200 1.00 51.59 113 ASN A C 1
ATOM 908 O O . ASN A 1 113 ? 48.386 1.754 -33.093 1.00 51.59 113 ASN A O 1
ATOM 912 N N . THR A 1 114 ? 46.816 2.949 -34.089 1.00 43.28 114 THR A N 1
ATOM 913 C CA . THR A 1 114 ? 47.789 3.648 -34.952 1.00 43.28 114 THR A CA 1
ATOM 914 C C . THR A 1 114 ? 48.229 4.990 -34.359 1.00 43.28 114 THR A C 1
ATOM 916 O O . THR A 1 114 ? 47.389 5.848 -34.077 1.00 43.28 114 THR A O 1
ATOM 919 N N . ASN A 1 115 ? 49.547 5.191 -34.242 1.00 43.91 115 ASN A N 1
ATOM 920 C CA . ASN A 1 115 ? 50.216 6.339 -33.604 1.00 43.91 115 ASN A CA 1
ATOM 921 C C . ASN A 1 115 ? 49.685 7.740 -33.979 1.00 43.91 115 ASN A C 1
ATOM 923 O O . ASN A 1 115 ? 49.717 8.621 -33.134 1.00 43.91 115 ASN A O 1
ATOM 927 N N . SER A 1 116 ? 49.171 7.978 -35.191 1.00 44.16 116 SER A N 1
ATOM 928 C CA . SER A 1 116 ? 48.693 9.317 -35.590 1.00 44.16 116 SER A CA 1
ATOM 929 C C . SER A 1 116 ? 47.293 9.673 -35.070 1.00 44.16 116 SER A C 1
ATOM 931 O O . SER A 1 116 ? 47.026 10.829 -34.763 1.00 44.16 116 SER A O 1
ATOM 933 N N . ILE A 1 117 ?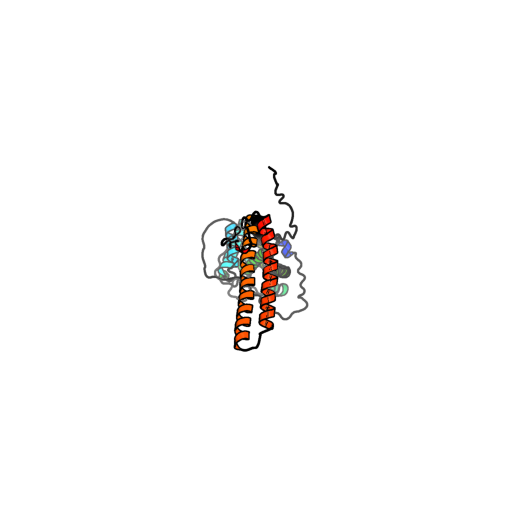 46.398 8.690 -34.929 1.00 48.00 117 ILE A N 1
ATOM 934 C CA . ILE A 1 117 ? 45.065 8.871 -34.315 1.00 48.00 117 ILE A CA 1
ATOM 935 C C . ILE A 1 117 ? 45.189 8.963 -32.787 1.00 48.00 117 ILE A C 1
ATOM 937 O O . ILE A 1 117 ? 44.408 9.653 -32.133 1.00 48.00 117 ILE A O 1
ATOM 941 N N . ARG A 1 118 ? 46.208 8.287 -32.239 1.00 48.16 118 ARG A N 1
ATOM 942 C CA . ARG A 1 118 ? 46.559 8.248 -30.816 1.00 48.16 118 ARG A CA 1
ATOM 943 C C . ARG A 1 118 ? 46.739 9.642 -30.220 1.00 48.16 118 ARG A C 1
ATOM 945 O O . ARG A 1 118 ? 46.245 9.906 -29.127 1.00 48.16 118 ARG A O 1
ATOM 952 N N . ASP A 1 119 ? 47.433 10.510 -30.948 1.00 49.16 119 ASP A N 1
ATOM 953 C CA . ASP A 1 119 ? 47.796 11.833 -30.456 1.00 49.16 119 ASP A CA 1
ATOM 954 C C . ASP A 1 119 ? 46.630 12.822 -30.615 1.00 49.16 119 ASP A C 1
ATOM 956 O O . ASP A 1 119 ? 46.379 13.602 -29.703 1.00 49.16 119 ASP A O 1
ATOM 960 N N . ASP A 1 120 ? 45.835 12.726 -31.690 1.00 53.09 120 ASP A N 1
ATOM 961 C CA . ASP A 1 120 ? 44.721 13.658 -31.931 1.00 53.09 120 ASP A CA 1
ATOM 962 C C . ASP A 1 120 ? 43.499 13.370 -31.037 1.00 53.09 120 ASP A C 1
ATOM 964 O O . ASP A 1 120 ? 42.907 14.297 -30.486 1.00 53.09 120 ASP A O 1
ATOM 968 N N . LEU A 1 121 ? 43.144 12.094 -30.813 1.00 52.28 121 LEU A N 1
ATOM 969 C CA . LEU A 1 121 ? 42.000 11.738 -29.960 1.00 52.28 121 LEU A CA 1
ATOM 970 C C . LEU A 1 121 ? 42.293 11.904 -28.467 1.00 52.28 121 LEU A C 1
ATOM 972 O O . LEU A 1 121 ? 41.441 12.374 -27.715 1.00 52.28 121 LEU A O 1
ATOM 976 N N . ARG A 1 122 ? 43.506 11.562 -28.022 1.00 53.00 122 ARG A N 1
ATOM 977 C CA . ARG A 1 122 ? 43.897 11.764 -26.625 1.00 53.00 122 ARG A CA 1
ATOM 978 C C . ARG A 1 122 ? 44.054 13.250 -26.301 1.00 53.00 122 ARG A C 1
ATOM 980 O O . ARG A 1 122 ? 43.606 13.668 -25.238 1.00 53.00 122 ARG A O 1
ATOM 987 N N . ALA A 1 123 ? 44.648 14.038 -27.202 1.00 49.75 123 ALA A N 1
ATOM 988 C CA . ALA A 1 123 ? 44.861 15.468 -26.982 1.00 49.75 123 ALA A CA 1
ATOM 989 C C . ALA A 1 123 ? 43.572 16.299 -27.081 1.00 49.75 123 ALA A C 1
ATOM 991 O O . ALA A 1 123 ? 43.419 17.242 -26.312 1.00 49.75 123 ALA A O 1
ATOM 992 N N . LYS A 1 124 ? 42.643 15.966 -27.992 1.00 50.97 124 LYS A N 1
ATOM 993 C CA . LYS A 1 124 ? 41.389 16.728 -28.160 1.00 50.97 124 LYS A CA 1
ATOM 994 C C . LYS A 1 124 ? 40.222 16.215 -27.315 1.00 50.97 124 LYS A C 1
ATOM 996 O O . LYS A 1 124 ? 39.361 17.010 -26.955 1.00 50.97 124 LYS A O 1
ATOM 1001 N N . TYR A 1 125 ? 40.183 14.916 -27.009 1.00 48.09 125 TYR A N 1
ATOM 1002 C CA . TYR A 1 125 ? 38.993 14.247 -26.457 1.00 48.09 125 TYR A CA 1
ATOM 1003 C C . TYR A 1 125 ? 39.281 13.374 -25.216 1.00 48.09 125 TYR A C 1
ATOM 1005 O O . TYR A 1 125 ? 38.368 12.786 -24.646 1.00 48.09 125 TYR A O 1
ATOM 1013 N N . GLY A 1 126 ? 40.538 13.268 -24.759 1.00 47.97 126 GLY A N 1
ATOM 1014 C CA . GLY A 1 126 ? 40.892 12.555 -23.518 1.00 47.97 126 GLY A CA 1
ATOM 1015 C C . GLY A 1 126 ? 40.764 11.023 -23.571 1.00 47.97 126 GLY A C 1
ATOM 1016 O O . GLY A 1 126 ? 40.827 10.361 -22.535 1.00 47.97 126 GLY A O 1
ATOM 1017 N N . ILE A 1 127 ? 40.604 10.437 -24.761 1.00 49.50 127 ILE A N 1
ATOM 1018 C CA . ILE A 1 127 ? 40.370 8.997 -24.943 1.00 49.50 127 ILE A CA 1
ATOM 1019 C C . ILE A 1 127 ? 41.699 8.225 -24.848 1.00 49.50 127 ILE A C 1
ATOM 1021 O O . ILE A 1 127 ? 42.660 8.530 -25.557 1.00 49.50 127 ILE A O 1
ATOM 1025 N N . SER A 1 128 ? 41.766 7.221 -23.963 1.00 46.28 128 SER A N 1
ATOM 1026 C CA . SER A 1 128 ? 42.977 6.413 -23.739 1.00 46.28 128 SER A CA 1
ATOM 1027 C C . SER A 1 128 ? 43.060 5.223 -24.713 1.00 46.28 128 SER A C 1
ATOM 1029 O O . SER A 1 128 ? 42.121 4.429 -24.767 1.00 46.28 128 SER A O 1
ATOM 1031 N N . PRO A 1 129 ? 44.159 5.073 -25.475 1.00 49.94 129 PRO A N 1
ATOM 1032 C CA . PRO A 1 129 ? 44.316 4.029 -26.491 1.00 49.94 129 PRO A CA 1
ATOM 1033 C C . PRO A 1 129 ? 44.748 2.672 -25.906 1.00 49.94 129 PRO A C 1
ATOM 1035 O O . PRO A 1 129 ? 45.281 2.595 -24.798 1.00 49.94 129 PRO A O 1
ATOM 1038 N N . ILE A 1 130 ? 44.587 1.613 -26.704 1.00 50.72 130 ILE A N 1
ATOM 1039 C CA . ILE A 1 130 ? 45.107 0.261 -26.435 1.00 50.72 130 ILE A CA 1
ATOM 1040 C C . ILE A 1 130 ? 46.499 0.160 -27.070 1.00 50.72 130 ILE A C 1
ATOM 1042 O O . ILE A 1 130 ? 46.658 0.511 -28.236 1.00 50.72 130 ILE A O 1
ATOM 1046 N N . ASN A 1 131 ? 47.508 -0.294 -26.323 1.00 51.94 131 ASN A N 1
ATOM 1047 C CA . ASN A 1 131 ? 48.894 -0.374 -26.796 1.00 51.94 131 ASN A CA 1
ATOM 1048 C C . ASN A 1 131 ? 49.312 -1.835 -27.037 1.00 51.94 131 ASN A C 1
ATOM 1050 O O . ASN A 1 131 ? 49.837 -2.472 -26.127 1.00 51.94 131 ASN A O 1
ATOM 1054 N N . ASP A 1 132 ? 49.064 -2.362 -28.240 1.00 56.44 132 ASP A N 1
ATOM 1055 C CA . ASP A 1 132 ? 49.491 -3.715 -28.635 1.00 56.44 132 ASP A CA 1
ATOM 1056 C C . ASP A 1 132 ? 49.739 -3.802 -30.152 1.00 56.44 132 ASP A C 1
ATOM 1058 O O . ASP A 1 132 ? 48.811 -3.833 -30.960 1.00 56.44 132 ASP A O 1
ATOM 1062 N N . SER A 1 133 ? 51.010 -3.852 -30.556 1.00 57.03 133 SER A N 1
ATOM 1063 C CA . SER A 1 133 ? 51.452 -3.860 -31.958 1.00 57.03 133 SER A CA 1
ATOM 1064 C C . SER A 1 133 ? 51.189 -5.170 -32.710 1.00 57.03 133 SER A C 1
ATOM 1066 O O . SER A 1 133 ? 51.418 -5.220 -33.918 1.00 57.03 133 SER A O 1
ATOM 1068 N N . SER A 1 134 ? 50.707 -6.219 -32.034 1.00 58.50 134 SER A N 1
ATOM 1069 C CA . SER A 1 134 ? 50.349 -7.500 -32.661 1.00 58.50 134 SER A CA 1
ATOM 1070 C C . SER A 1 134 ? 48.963 -7.494 -33.323 1.00 58.50 134 SER A C 1
ATOM 1072 O O . SER A 1 134 ? 48.594 -8.447 -34.011 1.00 58.50 134 SER A O 1
ATOM 1074 N N . LEU A 1 135 ? 48.198 -6.415 -33.135 1.00 59.62 135 LEU A N 1
ATOM 1075 C CA . LEU A 1 135 ? 46.803 -6.311 -33.548 1.00 59.62 135 LEU A CA 1
ATOM 1076 C C . LEU A 1 135 ? 46.650 -5.655 -34.929 1.00 59.62 135 LEU A C 1
ATOM 1078 O O . LEU A 1 135 ? 47.414 -4.746 -35.271 1.00 59.62 135 LEU A O 1
ATOM 1082 N N . PRO A 1 136 ? 45.632 -6.049 -35.720 1.00 67.31 136 PRO A N 1
ATOM 1083 C CA . PRO A 1 136 ? 45.344 -5.388 -36.985 1.00 67.31 136 PRO A CA 1
ATOM 1084 C C . PRO A 1 136 ? 45.008 -3.904 -36.765 1.00 67.31 136 PRO A C 1
ATOM 1086 O O . PRO A 1 136 ? 44.417 -3.511 -35.761 1.00 67.31 136 PRO A O 1
ATOM 1089 N N . SER A 1 137 ? 45.374 -3.054 -37.726 1.00 70.00 137 SER A N 1
ATOM 1090 C CA . SER A 1 137 ? 45.068 -1.614 -37.699 1.00 70.00 137 SER A CA 1
ATOM 1091 C C . SER A 1 137 ? 43.660 -1.289 -38.209 1.00 70.00 137 SER A C 1
ATOM 1093 O O . SER A 1 137 ? 43.177 -0.165 -38.049 1.00 70.00 137 SER A O 1
ATOM 1095 N N . ILE A 1 138 ? 42.993 -2.266 -38.828 1.00 75.00 138 ILE A N 1
ATOM 1096 C CA . ILE A 1 138 ? 41.676 -2.137 -39.449 1.00 75.00 138 ILE A CA 1
ATOM 1097 C C . ILE A 1 138 ? 40.839 -3.365 -39.089 1.00 75.00 138 ILE A C 1
ATOM 1099 O O . ILE A 1 138 ? 41.294 -4.491 -39.256 1.00 75.00 138 ILE A O 1
ATOM 1103 N N . GLN A 1 139 ? 39.602 -3.131 -38.665 1.00 78.31 139 GLN A N 1
ATOM 1104 C CA . GLN A 1 139 ? 38.550 -4.134 -38.535 1.00 78.31 139 GLN A CA 1
ATOM 1105 C C . GLN A 1 139 ? 37.567 -3.983 -39.699 1.00 78.31 139 GLN A C 1
ATOM 1107 O O . GLN A 1 139 ? 37.151 -2.869 -40.024 1.00 78.31 139 GLN A O 1
ATOM 1112 N N . VAL A 1 140 ? 37.155 -5.093 -40.309 1.00 80.88 140 VAL A N 1
ATOM 1113 C CA . VAL A 1 140 ? 36.022 -5.111 -41.243 1.00 80.88 140 VAL A CA 1
ATOM 1114 C C . VAL A 1 140 ? 34.773 -5.515 -40.463 1.00 80.88 140 VAL A C 1
ATOM 1116 O O . VAL A 1 140 ? 34.727 -6.604 -39.900 1.00 80.88 140 VAL A O 1
ATOM 1119 N N . LEU A 1 141 ? 33.776 -4.632 -40.383 1.00 76.00 141 LEU A N 1
ATOM 1120 C CA . LEU A 1 141 ? 32.518 -4.959 -39.704 1.00 76.00 141 LEU A CA 1
ATOM 1121 C C . LEU A 1 141 ? 31.754 -6.034 -40.489 1.00 76.00 141 LEU A C 1
ATOM 1123 O O . LEU A 1 141 ? 31.668 -5.950 -41.716 1.00 76.00 141 LEU A O 1
ATOM 1127 N N . GLY A 1 142 ? 31.196 -7.019 -39.778 1.00 69.56 142 GLY A N 1
ATOM 1128 C CA . GLY A 1 142 ? 30.449 -8.133 -40.372 1.00 69.56 142 GLY A CA 1
ATOM 1129 C C . GLY A 1 142 ? 31.304 -9.326 -40.807 1.00 69.56 142 GLY A C 1
ATOM 1130 O O . GLY A 1 142 ? 30.759 -10.328 -41.258 1.00 69.56 142 GLY A O 1
ATOM 1131 N N . GLU A 1 143 ? 32.627 -9.255 -40.663 1.00 76.25 143 GLU A N 1
ATOM 1132 C CA . GLU A 1 143 ? 33.517 -10.407 -40.840 1.00 76.25 143 GLU A CA 1
ATOM 1133 C C . GLU A 1 143 ? 33.912 -10.946 -39.467 1.00 76.25 143 GLU A C 1
ATOM 1135 O O . GLU A 1 143 ? 34.065 -10.166 -38.533 1.00 76.25 143 GLU A O 1
ATOM 1140 N N . GLU A 1 144 ? 34.033 -12.265 -39.315 1.00 69.75 144 GLU A N 1
ATOM 1141 C CA . GLU A 1 144 ? 34.548 -12.873 -38.087 1.00 69.75 144 GLU A CA 1
ATOM 1142 C C . GLU A 1 144 ? 36.075 -12.953 -38.142 1.00 69.75 144 GLU A C 1
ATOM 1144 O O . GLU A 1 144 ? 36.645 -13.706 -38.928 1.00 69.75 144 GLU A O 1
ATOM 1149 N N . ASP A 1 145 ? 36.739 -12.187 -37.280 1.00 71.19 145 ASP A N 1
ATOM 1150 C CA . ASP A 1 145 ? 38.191 -12.174 -37.131 1.00 71.19 145 ASP A CA 1
ATOM 1151 C C . ASP A 1 145 ? 38.565 -12.569 -35.695 1.00 71.19 145 ASP A C 1
ATOM 1153 O O . ASP A 1 145 ? 38.332 -11.825 -34.737 1.00 71.19 145 ASP A O 1
ATOM 1157 N N . GLN A 1 146 ? 39.168 -13.752 -35.545 1.00 67.06 146 GLN A N 1
ATOM 1158 C CA . GLN A 1 146 ? 39.572 -14.289 -34.243 1.00 67.06 146 GLN A CA 1
ATOM 1159 C C . GLN A 1 146 ? 40.620 -13.428 -33.525 1.00 67.06 146 GLN A C 1
ATOM 1161 O O . GLN A 1 146 ? 40.658 -13.445 -32.293 1.00 67.06 146 GLN A O 1
ATOM 1166 N N . ALA A 1 147 ? 41.470 -12.695 -34.250 1.00 66.00 147 ALA A N 1
ATOM 1167 C CA . ALA A 1 147 ? 42.430 -11.783 -33.638 1.00 66.00 147 ALA A CA 1
ATOM 1168 C C . ALA A 1 147 ? 41.697 -10.581 -33.035 1.00 66.00 147 ALA A C 1
ATOM 1170 O O . ALA A 1 147 ? 41.960 -10.221 -31.889 1.00 66.00 147 ALA A O 1
ATOM 1171 N N . VAL A 1 148 ? 40.704 -10.038 -33.747 1.00 65.19 148 VAL A N 1
ATOM 1172 C CA . VAL A 1 148 ? 39.886 -8.914 -33.266 1.00 65.19 148 VAL A CA 1
ATOM 1173 C C . VAL A 1 148 ? 38.947 -9.322 -32.126 1.00 65.19 148 VAL A C 1
ATOM 1175 O O . VAL A 1 148 ? 38.784 -8.566 -31.171 1.00 65.19 148 VAL A O 1
ATOM 1178 N N . MET A 1 149 ? 38.386 -10.535 -32.152 1.00 63.69 149 MET A N 1
ATOM 1179 C CA . MET A 1 149 ? 37.561 -11.076 -31.056 1.00 63.69 149 MET A CA 1
ATOM 1180 C C . MET A 1 149 ? 38.316 -11.178 -29.720 1.00 63.69 149 MET A C 1
ATOM 1182 O O . MET A 1 149 ? 37.703 -11.119 -28.655 1.00 63.69 149 MET A O 1
ATOM 1186 N N . ARG A 1 150 ? 39.643 -11.350 -29.760 1.00 61.09 150 ARG A N 1
ATOM 1187 C CA . ARG A 1 150 ? 40.493 -11.461 -28.563 1.00 61.09 150 ARG A CA 1
ATOM 1188 C C . ARG A 1 150 ? 40.916 -10.101 -28.001 1.00 61.09 150 ARG A C 1
ATOM 1190 O O . ARG A 1 150 ? 41.400 -10.054 -26.867 1.00 61.09 150 ARG A O 1
ATOM 1197 N N . MET A 1 151 ? 40.715 -9.016 -28.751 1.00 60.16 151 MET A N 1
ATOM 1198 C CA . MET A 1 151 ? 41.083 -7.658 -28.350 1.00 60.16 151 MET A CA 1
ATOM 1199 C C . MET A 1 151 ? 40.206 -7.135 -27.211 1.00 60.16 151 MET A C 1
ATOM 1201 O O . MET A 1 151 ? 39.006 -7.408 -27.157 1.00 60.16 151 MET A O 1
ATOM 1205 N N . ASP A 1 152 ? 40.778 -6.282 -26.359 1.00 53.25 152 ASP A N 1
ATOM 1206 C CA . ASP A 1 152 ? 40.005 -5.352 -25.527 1.00 53.25 152 ASP A CA 1
ATOM 1207 C C . ASP A 1 152 ? 39.365 -4.286 -26.431 1.00 53.25 152 ASP A C 1
ATOM 1209 O O . ASP A 1 152 ? 39.805 -3.149 -26.469 1.00 53.25 152 ASP A O 1
ATOM 1213 N N . SER A 1 153 ? 38.385 -4.662 -27.255 1.00 56.94 153 SER A N 1
ATOM 1214 C CA . SER A 1 153 ? 37.874 -3.805 -28.332 1.00 56.94 153 SER A CA 1
ATOM 1215 C C . SER A 1 153 ? 37.215 -2.532 -27.791 1.00 56.94 153 SER A C 1
ATOM 1217 O O . SER A 1 153 ? 36.079 -2.569 -27.315 1.00 56.94 153 SER A O 1
ATOM 1219 N N . SER A 1 154 ? 37.903 -1.390 -27.899 1.00 63.09 154 SER A N 1
ATOM 1220 C CA . SER A 1 154 ? 37.330 -0.081 -27.570 1.00 63.09 154 SER A CA 1
ATOM 1221 C C . SER A 1 154 ? 36.209 0.299 -28.531 1.00 63.09 154 SER A C 1
ATOM 1223 O O . SER A 1 154 ? 35.187 0.780 -28.074 1.00 63.09 154 SER A O 1
ATOM 1225 N N . LEU A 1 155 ? 36.315 -0.020 -29.826 1.00 72.50 155 LEU A N 1
ATOM 1226 C CA . LEU A 1 155 ? 35.277 0.311 -30.809 1.00 72.50 155 LEU A CA 1
ATOM 1227 C C . LEU A 1 155 ? 33.944 -0.403 -30.537 1.00 72.50 155 LEU A C 1
ATOM 1229 O O . LEU A 1 155 ? 32.906 0.247 -30.462 1.00 72.50 155 LEU A O 1
ATOM 1233 N N . ASN A 1 156 ? 33.963 -1.727 -30.351 1.00 74.00 156 ASN A N 1
ATOM 1234 C CA . ASN A 1 156 ? 32.737 -2.490 -30.074 1.00 74.00 156 ASN A CA 1
ATOM 1235 C C . ASN A 1 156 ? 32.143 -2.094 -28.713 1.00 74.00 156 ASN A C 1
ATOM 1237 O O . ASN A 1 156 ? 30.926 -2.023 -28.549 1.00 74.00 156 ASN A O 1
ATOM 1241 N N . LYS A 1 157 ? 33.009 -1.802 -27.735 1.00 71.88 157 LYS A N 1
ATOM 1242 C CA . LYS A 1 157 ? 32.609 -1.297 -26.421 1.00 71.88 157 LYS A CA 1
ATOM 1243 C C . LYS A 1 157 ? 32.008 0.107 -26.503 1.00 71.88 157 LYS A C 1
ATOM 1245 O O . LYS A 1 157 ? 31.051 0.389 -25.790 1.00 71.88 157 LYS A O 1
ATOM 1250 N N . ASP A 1 158 ? 32.534 0.980 -27.351 1.00 74.38 158 ASP A N 1
ATOM 1251 C CA . ASP A 1 158 ? 32.021 2.335 -27.545 1.00 74.38 158 ASP A CA 1
ATOM 1252 C C . ASP A 1 158 ? 30.656 2.310 -28.231 1.00 74.38 158 ASP A C 1
ATOM 1254 O O . ASP A 1 158 ? 29.733 2.944 -27.728 1.00 74.38 158 ASP A O 1
ATOM 1258 N N . ILE A 1 159 ? 30.489 1.488 -29.274 1.00 77.56 159 ILE A N 1
ATOM 1259 C CA . ILE A 1 159 ? 29.190 1.238 -29.920 1.00 77.56 159 ILE A CA 1
ATOM 1260 C C . ILE A 1 159 ? 28.175 0.712 -28.897 1.00 77.56 159 ILE A C 1
ATOM 1262 O O . ILE A 1 159 ? 27.067 1.232 -28.780 1.00 77.56 159 ILE A O 1
ATOM 1266 N N . PHE A 1 160 ? 28.551 -0.293 -28.100 1.00 74.69 160 PHE A N 1
ATOM 1267 C CA . PHE A 1 160 ? 27.683 -0.814 -27.042 1.00 74.69 160 PHE A CA 1
ATOM 1268 C C . PHE A 1 160 ? 27.291 0.272 -26.031 1.00 74.69 160 PHE A C 1
ATOM 1270 O O . PHE A 1 160 ? 26.121 0.409 -25.673 1.00 74.69 160 PHE A O 1
ATOM 1277 N N . ASN A 1 161 ? 28.263 1.068 -25.592 1.00 72.62 161 ASN A N 1
ATOM 1278 C CA . ASN A 1 161 ? 28.045 2.131 -24.624 1.00 72.62 161 ASN A CA 1
ATOM 1279 C C . ASN A 1 161 ? 27.143 3.245 -25.153 1.00 72.62 161 ASN A C 1
ATOM 1281 O O . ASN A 1 161 ? 26.380 3.806 -24.377 1.00 72.62 161 ASN A O 1
ATOM 1285 N N . GLU A 1 162 ? 27.222 3.593 -26.434 1.00 78.88 162 GLU A N 1
ATOM 1286 C CA . GLU A 1 162 ? 26.323 4.582 -27.025 1.00 78.88 162 GLU A CA 1
ATOM 1287 C C . GLU A 1 162 ? 24.882 4.099 -27.063 1.00 78.88 162 GLU A C 1
ATOM 1289 O O . GLU A 1 162 ? 23.980 4.826 -26.648 1.00 78.88 162 GLU A O 1
ATOM 1294 N N . ILE A 1 163 ? 24.672 2.855 -27.496 1.00 77.31 163 ILE A N 1
ATOM 1295 C CA . ILE A 1 163 ? 23.349 2.233 -27.481 1.00 77.31 163 ILE A CA 1
ATOM 1296 C C . ILE A 1 163 ? 22.811 2.204 -26.044 1.00 77.31 163 ILE A C 1
ATOM 1298 O O . ILE A 1 163 ? 21.647 2.527 -25.799 1.00 77.31 163 ILE A O 1
ATOM 1302 N N . MET A 1 164 ? 23.668 1.879 -25.071 1.00 75.56 164 MET A N 1
ATOM 1303 C CA . MET A 1 164 ? 23.310 1.941 -23.657 1.00 75.56 164 MET A CA 1
ATOM 1304 C C . MET A 1 164 ? 22.930 3.362 -23.234 1.00 75.56 164 MET A C 1
ATOM 1306 O O . MET A 1 164 ? 21.872 3.547 -22.641 1.00 75.56 164 MET A O 1
ATOM 1310 N N . SER A 1 165 ? 23.747 4.367 -23.558 1.00 74.94 165 SER A N 1
ATOM 1311 C CA . SER A 1 165 ? 23.479 5.769 -23.226 1.00 74.94 165 SER A CA 1
ATOM 1312 C C . SER A 1 165 ? 22.130 6.231 -23.772 1.00 74.94 165 SER A C 1
ATOM 1314 O O . SER A 1 165 ? 21.359 6.804 -23.011 1.00 74.94 165 SER A O 1
ATOM 1316 N N . VAL A 1 166 ? 21.794 5.926 -25.031 1.00 75.31 166 VAL A N 1
ATOM 1317 C CA . VAL A 1 166 ? 20.480 6.263 -25.616 1.00 75.31 166 VAL A CA 1
ATOM 1318 C C . VAL A 1 166 ? 19.342 5.642 -24.804 1.00 75.31 166 VAL A C 1
ATOM 1320 O O . VAL A 1 166 ? 18.396 6.329 -24.431 1.00 75.31 166 VAL A O 1
ATOM 1323 N N . SER A 1 167 ? 19.459 4.360 -24.446 1.00 72.75 167 SER A N 1
ATOM 1324 C CA . SER A 1 167 ? 18.445 3.695 -23.622 1.00 72.75 167 SER A CA 1
ATOM 1325 C C . SER A 1 167 ? 18.334 4.282 -22.212 1.00 72.75 167 SER A C 1
ATOM 1327 O O . SER A 1 167 ? 17.232 4.340 -21.664 1.00 72.75 167 SER A O 1
ATOM 1329 N N . MET A 1 168 ? 19.461 4.646 -21.598 1.00 73.06 168 MET A N 1
ATOM 1330 C CA . MET A 1 168 ? 19.500 5.170 -20.233 1.00 73.06 168 MET A CA 1
ATOM 1331 C C . MET A 1 168 ? 18.962 6.595 -20.171 1.00 73.06 168 MET A C 1
ATOM 1333 O O . MET A 1 168 ? 18.285 6.930 -19.204 1.00 73.06 168 MET A O 1
ATOM 1337 N N . LEU A 1 169 ? 19.211 7.409 -21.201 1.00 76.25 169 LEU A N 1
ATOM 1338 C CA . LEU A 1 169 ? 18.712 8.781 -21.298 1.00 76.25 169 LEU A CA 1
ATOM 1339 C C . LEU A 1 169 ? 17.185 8.855 -21.313 1.00 76.25 169 LEU A C 1
ATOM 1341 O O . LEU A 1 169 ? 16.627 9.781 -20.735 1.00 76.25 169 LEU A O 1
ATOM 1345 N N . ASN A 1 170 ? 16.518 7.849 -21.876 1.00 69.56 170 ASN A N 1
ATOM 1346 C CA . ASN A 1 170 ? 15.059 7.764 -21.851 1.00 69.56 170 ASN A CA 1
ATOM 1347 C C . ASN A 1 170 ? 14.498 7.432 -20.451 1.00 69.56 170 ASN A C 1
ATOM 1349 O O . ASN A 1 170 ? 13.314 7.638 -20.202 1.00 69.56 170 ASN A O 1
ATOM 1353 N N . SER A 1 171 ? 15.324 6.949 -19.512 1.00 74.12 171 SER A N 1
ATOM 1354 C CA . SER A 1 171 ? 14.840 6.502 -18.202 1.00 74.12 171 SER A CA 1
ATOM 1355 C C . SER A 1 171 ? 14.188 7.645 -17.404 1.00 74.12 171 SER A C 1
ATOM 1357 O O . SER A 1 171 ? 14.869 8.622 -17.081 1.00 74.12 171 SER A O 1
ATOM 1359 N N . PRO A 1 172 ? 12.918 7.508 -16.968 1.00 65.94 172 PRO A N 1
ATOM 1360 C CA . PRO A 1 172 ? 12.198 8.564 -16.247 1.00 65.94 172 PRO A CA 1
ATOM 1361 C C . PRO A 1 172 ? 12.745 8.820 -14.831 1.00 65.94 172 PRO A C 1
ATOM 1363 O O . PRO A 1 172 ? 12.431 9.833 -14.213 1.00 65.94 172 PRO A O 1
ATOM 1366 N N . SER A 1 173 ? 13.562 7.905 -14.303 1.00 69.00 173 SER A N 1
ATOM 1367 C CA . SER A 1 173 ? 14.208 8.004 -12.986 1.00 69.00 173 SER A CA 1
ATOM 1368 C C . SER A 1 173 ? 15.625 8.586 -13.039 1.00 69.00 173 SER A C 1
ATOM 1370 O O . SER A 1 173 ? 16.331 8.607 -12.026 1.00 69.00 173 SER A O 1
ATOM 1372 N N . LEU A 1 174 ? 16.084 9.015 -14.219 1.00 71.50 174 LEU A N 1
ATOM 1373 C CA . LEU A 1 174 ? 17.435 9.523 -14.398 1.00 71.50 174 LEU A CA 1
ATOM 1374 C C . LEU A 1 174 ? 17.581 10.917 -13.776 1.00 71.50 174 LEU A C 1
ATOM 1376 O O . LEU A 1 174 ? 16.842 11.838 -14.110 1.00 71.50 174 LEU A O 1
ATOM 1380 N N . THR A 1 175 ? 18.565 11.087 -12.892 1.00 75.94 175 THR A N 1
ATOM 1381 C CA . THR A 1 175 ? 18.875 12.410 -12.331 1.00 75.94 175 THR A CA 1
ATOM 1382 C C . THR A 1 175 ? 19.579 13.289 -13.362 1.00 75.94 175 THR A C 1
ATOM 1384 O O . THR A 1 175 ? 20.253 12.789 -14.269 1.00 75.94 175 THR A O 1
ATOM 1387 N N . GLU A 1 176 ? 19.493 14.607 -13.193 1.00 76.50 176 GLU A N 1
ATOM 1388 C CA . GLU A 1 176 ? 20.136 15.573 -14.090 1.00 76.50 176 GLU A CA 1
ATOM 1389 C C . GLU A 1 176 ? 21.667 15.405 -14.157 1.00 76.50 176 GLU A C 1
ATOM 1391 O O . GLU A 1 176 ? 22.268 15.567 -15.220 1.00 76.50 176 GLU A O 1
ATOM 1396 N N . GLU A 1 177 ? 22.329 15.014 -13.063 1.00 72.19 177 GLU A N 1
ATOM 1397 C CA . GLU A 1 177 ? 23.774 14.744 -13.063 1.00 72.19 177 GLU A CA 1
ATOM 1398 C C . GLU A 1 177 ? 24.124 13.515 -13.907 1.00 72.19 177 GLU A C 1
ATOM 1400 O O . GLU A 1 177 ? 25.055 13.552 -14.717 1.00 72.19 177 GLU A O 1
ATOM 1405 N N . LYS A 1 178 ? 23.362 12.424 -13.756 1.00 71.75 178 LYS A N 1
ATOM 1406 C CA . LYS A 1 178 ? 23.579 11.199 -14.535 1.00 71.75 178 LYS A CA 1
ATOM 1407 C C . LYS A 1 178 ? 23.248 11.413 -16.008 1.00 71.75 178 LYS A C 1
ATOM 1409 O O . LYS A 1 178 ? 23.956 10.900 -16.870 1.00 71.75 178 LYS A O 1
ATOM 1414 N N . LYS A 1 179 ? 22.225 12.213 -16.302 1.00 77.31 179 LYS A N 1
ATOM 1415 C CA . LYS A 1 179 ? 21.877 12.633 -17.661 1.00 77.31 179 LYS A CA 1
ATOM 1416 C C . LYS A 1 179 ? 23.045 13.340 -18.342 1.00 77.31 179 LYS A C 1
ATOM 1418 O O . LYS A 1 179 ? 23.474 12.900 -19.404 1.00 77.31 179 LYS A O 1
ATOM 1423 N N . LYS A 1 180 ? 23.644 14.348 -17.697 1.00 74.19 180 LYS A N 1
ATOM 1424 C CA . LYS A 1 180 ? 24.846 15.031 -18.216 1.00 74.19 180 LYS A CA 1
ATOM 1425 C C . LYS A 1 180 ? 26.000 14.063 -18.470 1.00 74.19 180 LYS A C 1
ATOM 1427 O O . LYS A 1 180 ? 26.649 14.155 -19.508 1.00 74.19 180 LYS A O 1
ATOM 1432 N N . TYR A 1 181 ? 26.225 13.112 -17.561 1.00 75.75 181 TYR A N 1
ATOM 1433 C CA . TYR A 1 181 ? 27.246 12.080 -17.738 1.00 75.75 181 TYR A CA 1
ATOM 1434 C C . TYR A 1 181 ? 27.001 11.217 -18.987 1.00 75.75 181 TYR A C 1
ATOM 1436 O O . TYR A 1 181 ? 27.924 11.028 -19.778 1.00 75.75 181 TYR A O 1
ATOM 1444 N N . TYR A 1 182 ? 25.776 10.724 -19.201 1.00 73.12 182 TYR A N 1
ATOM 1445 C CA . TYR A 1 182 ? 25.458 9.891 -20.368 1.00 73.12 182 TYR A CA 1
ATOM 1446 C C . TYR A 1 182 ? 25.529 10.665 -21.688 1.00 73.12 182 TYR A C 1
ATOM 1448 O O . TYR A 1 182 ? 26.042 10.116 -22.663 1.00 73.12 182 TYR A O 1
ATOM 1456 N N . ILE A 1 183 ? 25.101 11.934 -21.711 1.00 74.75 183 ILE A N 1
ATOM 1457 C CA . ILE A 1 183 ? 25.250 12.816 -22.883 1.00 74.75 183 ILE A CA 1
ATOM 1458 C C . ILE A 1 183 ? 26.736 13.017 -23.197 1.00 74.75 183 ILE A C 1
ATOM 1460 O O . ILE A 1 183 ? 27.152 12.797 -24.332 1.00 74.75 183 ILE A O 1
ATOM 1464 N N . TYR A 1 184 ? 27.561 13.346 -22.196 1.00 70.44 184 TYR A N 1
ATOM 1465 C CA . TYR A 1 184 ? 29.003 13.530 -22.389 1.00 70.44 184 TYR A CA 1
ATOM 1466 C C . TYR A 1 184 ? 29.675 12.257 -22.918 1.00 70.44 184 TYR A C 1
ATOM 1468 O O . TYR A 1 184 ? 30.418 12.293 -23.897 1.00 70.44 184 TYR A O 1
ATOM 1476 N N . GLN A 1 185 ? 29.385 11.112 -22.295 1.00 70.38 185 GLN A N 1
ATOM 1477 C CA . GLN A 1 185 ? 29.921 9.816 -22.711 1.00 70.38 185 GLN A CA 1
ATOM 1478 C C . GLN A 1 185 ? 29.511 9.455 -24.139 1.00 70.38 185 GLN A C 1
ATOM 1480 O O . GLN A 1 185 ? 30.339 8.938 -24.885 1.00 70.38 185 GLN A O 1
ATOM 1485 N N . PHE A 1 186 ? 28.258 9.725 -24.514 1.00 78.94 186 PHE A N 1
ATOM 1486 C CA . PHE A 1 186 ? 27.773 9.517 -25.872 1.00 78.94 186 PHE A CA 1
ATOM 1487 C C . PHE A 1 186 ? 28.544 10.399 -26.858 1.00 78.94 186 PHE A C 1
ATOM 1489 O O . PHE A 1 186 ? 29.167 9.873 -27.769 1.00 78.94 186 PHE A O 1
ATOM 1496 N N . GLN A 1 187 ? 28.611 11.715 -26.625 1.00 71.75 187 GLN A N 1
ATOM 1497 C CA . GLN A 1 187 ? 29.299 12.664 -27.512 1.00 71.75 187 GLN A CA 1
ATOM 1498 C C . GLN A 1 187 ? 30.765 12.278 -27.781 1.00 71.75 187 GLN A C 1
ATOM 1500 O O . GLN A 1 187 ? 31.205 12.293 -28.929 1.00 71.75 187 GLN A O 1
ATOM 1505 N N . GLN A 1 188 ? 31.524 11.896 -26.744 1.00 69.94 188 GLN A N 1
ATOM 1506 C CA . GLN A 1 188 ? 32.934 11.509 -26.908 1.00 69.94 188 GLN A CA 1
ATOM 1507 C C . GLN A 1 188 ? 33.097 10.229 -27.741 1.00 69.94 188 GLN A C 1
ATOM 1509 O O . GLN A 1 188 ? 33.971 10.150 -28.607 1.00 69.94 188 GLN A O 1
ATOM 1514 N N . LYS A 1 189 ? 32.246 9.228 -27.498 1.00 74.69 189 LYS A N 1
ATOM 1515 C CA . LYS A 1 189 ? 32.288 7.942 -28.207 1.00 74.69 189 LYS A CA 1
ATOM 1516 C C . LYS A 1 189 ? 31.823 8.083 -29.650 1.00 74.69 189 LYS A C 1
ATOM 1518 O O . LYS A 1 189 ? 32.447 7.500 -30.533 1.00 74.69 189 LYS A O 1
ATOM 1523 N N . HIS A 1 190 ? 30.833 8.936 -29.895 1.00 78.56 190 HIS A N 1
ATOM 1524 C CA . HIS A 1 190 ? 30.295 9.199 -31.226 1.00 78.56 190 HIS A CA 1
ATOM 1525 C C . HIS A 1 190 ? 31.353 9.728 -32.174 1.00 78.56 190 HIS A C 1
ATOM 1527 O O . HIS A 1 190 ? 31.536 9.209 -33.274 1.00 78.56 190 HIS A O 1
ATOM 1533 N N . ILE A 1 191 ? 32.118 10.712 -31.698 1.00 71.12 191 ILE A N 1
ATOM 1534 C CA . ILE A 1 191 ? 33.233 11.296 -32.442 1.00 71.12 191 ILE A CA 1
ATOM 1535 C C . ILE A 1 191 ? 34.286 10.224 -32.736 1.00 71.12 191 ILE A C 1
ATOM 1537 O O . ILE A 1 191 ? 34.795 10.139 -33.854 1.00 71.12 191 ILE A O 1
ATOM 1541 N N . ALA A 1 192 ? 34.616 9.384 -31.754 1.00 70.94 192 ALA A N 1
ATOM 1542 C CA . ALA A 1 192 ? 35.612 8.333 -31.927 1.00 70.94 192 ALA A CA 1
ATOM 1543 C C . ALA A 1 192 ? 35.175 7.307 -32.993 1.00 70.94 192 ALA A C 1
ATOM 1545 O O . ALA A 1 192 ? 35.945 7.002 -33.913 1.00 70.94 192 ALA A O 1
ATOM 1546 N N . ILE A 1 193 ? 33.924 6.840 -32.922 1.00 77.31 193 ILE A N 1
ATOM 1547 C CA . ILE A 1 193 ? 33.340 5.880 -33.868 1.00 77.31 193 ILE A CA 1
ATOM 1548 C C . ILE A 1 193 ? 33.255 6.491 -35.270 1.00 77.31 193 ILE A C 1
ATOM 1550 O O . ILE A 1 193 ? 33.650 5.842 -36.238 1.00 77.31 193 ILE A O 1
ATOM 1554 N N . GLU A 1 194 ? 32.829 7.750 -35.398 1.00 77.25 194 GLU A N 1
ATOM 1555 C CA . GLU A 1 194 ? 32.780 8.458 -36.680 1.00 77.25 194 GLU A CA 1
ATOM 1556 C C . GLU A 1 194 ? 34.162 8.523 -37.337 1.00 77.25 194 GLU A C 1
ATOM 1558 O O . GLU A 1 194 ? 34.316 8.178 -38.512 1.00 77.25 194 GLU A O 1
ATOM 1563 N N . LYS A 1 195 ? 35.195 8.910 -36.579 1.00 73.38 195 LYS A N 1
ATOM 1564 C CA . LYS A 1 195 ? 36.575 8.964 -37.088 1.00 73.38 195 LYS A CA 1
ATOM 1565 C C . LYS A 1 195 ? 37.126 7.584 -37.440 1.00 73.38 195 LYS A C 1
ATOM 1567 O O . LYS A 1 195 ? 37.996 7.485 -38.308 1.00 73.38 195 LYS A O 1
ATOM 1572 N N . SER A 1 196 ? 36.639 6.536 -36.779 1.00 77.12 196 SER A N 1
ATOM 1573 C CA . SER A 1 196 ? 37.051 5.156 -37.024 1.00 77.12 196 SER A CA 1
ATOM 1574 C C . SER A 1 196 ? 36.385 4.557 -38.266 1.00 77.12 196 SER A C 1
ATOM 1576 O O . SER A 1 196 ? 37.087 4.041 -39.139 1.00 77.12 196 SER A O 1
ATOM 1578 N N . CYS A 1 197 ? 35.057 4.627 -38.353 1.00 79.94 197 CYS A N 1
ATOM 1579 C CA . CYS A 1 197 ? 34.230 3.880 -39.305 1.00 79.94 197 CYS A CA 1
ATOM 1580 C C . CYS A 1 197 ? 33.715 4.719 -40.486 1.00 79.94 197 CYS A C 1
ATOM 1582 O O . CYS A 1 197 ? 33.289 4.162 -41.501 1.00 79.94 197 CYS A O 1
ATOM 1584 N N . GLY A 1 198 ? 33.788 6.048 -40.382 1.00 78.75 198 GLY A N 1
ATOM 1585 C CA . GLY A 1 198 ? 33.441 6.989 -41.441 1.00 78.75 198 GLY A CA 1
ATOM 1586 C C . GLY A 1 198 ? 31.944 7.280 -41.593 1.00 78.75 198 GLY A C 1
ATOM 1587 O O . GLY A 1 198 ? 31.067 6.586 -41.079 1.00 78.75 198 GLY A O 1
ATOM 1588 N N . GLU A 1 199 ? 31.657 8.320 -42.375 1.00 75.19 199 GLU A N 1
ATOM 1589 C CA . GLU A 1 199 ? 30.332 8.939 -42.529 1.00 75.19 199 GLU A CA 1
ATOM 1590 C C . GLU A 1 199 ? 29.236 7.979 -43.020 1.00 75.19 199 GLU A C 1
ATOM 1592 O O . GLU A 1 199 ? 28.094 8.037 -42.563 1.00 75.19 199 GLU A O 1
ATOM 1597 N N . LYS A 1 200 ? 29.570 7.045 -43.922 1.00 77.62 200 LYS A N 1
ATOM 1598 C CA . LYS A 1 200 ? 28.599 6.067 -44.446 1.00 77.62 200 LYS A CA 1
ATOM 1599 C C . LYS A 1 200 ? 28.066 5.139 -43.355 1.00 77.62 200 LYS A C 1
ATOM 1601 O O . LYS A 1 200 ? 26.881 4.818 -43.360 1.00 77.62 200 LYS A O 1
ATOM 1606 N N . PHE A 1 201 ? 28.934 4.717 -42.434 1.00 83.12 201 PHE A N 1
ATOM 1607 C CA . PHE A 1 201 ? 28.526 3.927 -41.277 1.00 83.12 201 PHE A CA 1
ATOM 1608 C C . PHE A 1 201 ? 27.677 4.777 -40.331 1.00 83.12 201 PHE A C 1
ATOM 1610 O O . PHE A 1 201 ? 26.567 4.371 -39.999 1.00 83.12 201 PHE A O 1
ATOM 1617 N N . MET A 1 202 ? 28.146 5.983 -39.993 1.00 81.06 202 MET A N 1
ATOM 1618 C CA . MET A 1 202 ? 27.428 6.890 -39.089 1.00 81.06 202 MET A CA 1
ATOM 1619 C C . MET A 1 202 ? 26.041 7.271 -39.602 1.00 81.06 202 MET A C 1
ATOM 1621 O O . MET A 1 202 ? 25.101 7.341 -38.826 1.00 81.06 202 MET A O 1
ATOM 1625 N N . THR A 1 203 ? 25.863 7.427 -40.914 1.00 77.50 203 THR A N 1
ATOM 1626 C CA . THR A 1 203 ? 24.547 7.728 -41.499 1.00 77.50 203 THR A CA 1
ATOM 1627 C C . THR A 1 203 ? 23.527 6.619 -41.223 1.00 77.50 203 THR A C 1
ATOM 1629 O O . THR A 1 203 ? 22.386 6.904 -40.860 1.00 77.50 203 THR A O 1
ATOM 1632 N N . ALA A 1 204 ? 23.911 5.352 -41.404 1.00 75.06 204 ALA A N 1
ATOM 1633 C CA . ALA A 1 204 ? 23.032 4.215 -41.121 1.00 75.06 204 ALA A CA 1
ATOM 1634 C C . ALA A 1 204 ? 22.856 4.013 -39.608 1.00 75.06 204 ALA A C 1
ATOM 1636 O O . ALA A 1 204 ? 21.753 3.763 -39.127 1.00 75.06 204 ALA A O 1
ATOM 1637 N N . TYR A 1 205 ? 23.943 4.161 -38.858 1.00 83.44 205 TYR A N 1
ATOM 1638 C CA . TYR A 1 205 ? 23.982 3.942 -37.421 1.00 83.44 205 TYR A CA 1
ATOM 1639 C C . TYR A 1 205 ? 23.197 5.002 -36.631 1.00 83.44 205 TYR A C 1
ATOM 1641 O O . TYR A 1 205 ? 22.465 4.640 -35.716 1.00 83.44 205 TYR A O 1
ATOM 1649 N N . ASN A 1 206 ? 23.220 6.274 -37.039 1.00 78.69 206 ASN A N 1
ATOM 1650 C CA . ASN A 1 206 ? 22.437 7.337 -36.397 1.00 78.69 206 ASN A CA 1
ATOM 1651 C C . ASN A 1 206 ? 20.933 7.112 -36.565 1.00 78.69 206 ASN A C 1
ATOM 1653 O O . ASN A 1 206 ? 20.189 7.224 -35.597 1.00 78.69 206 ASN A O 1
ATOM 1657 N N . LYS A 1 207 ? 20.492 6.689 -37.759 1.00 76.44 207 LYS A N 1
ATOM 1658 C CA . LYS A 1 207 ? 19.091 6.299 -37.989 1.00 76.44 207 LYS A CA 1
ATOM 1659 C C . LYS A 1 207 ? 18.673 5.134 -37.091 1.00 76.44 207 LYS A C 1
ATOM 1661 O O . LYS A 1 207 ? 17.568 5.134 -36.557 1.00 76.44 207 LYS A O 1
ATOM 1666 N N . TYR A 1 208 ? 19.558 4.153 -36.920 1.00 81.44 208 TYR A N 1
ATOM 1667 C CA . TYR A 1 208 ? 19.331 3.043 -35.999 1.00 81.44 208 TYR A CA 1
ATOM 1668 C C . TYR A 1 208 ? 19.217 3.523 -34.544 1.00 81.44 208 TYR A C 1
ATOM 1670 O O . TYR A 1 208 ? 18.293 3.114 -33.845 1.00 81.44 208 TYR A O 1
ATOM 1678 N N . LEU A 1 209 ? 20.116 4.401 -34.090 1.00 79.44 209 LEU A N 1
ATOM 1679 C CA . LEU A 1 209 ? 20.094 4.943 -32.731 1.00 79.44 209 LEU A CA 1
ATOM 1680 C C . LEU A 1 209 ? 18.834 5.783 -32.461 1.00 79.44 209 LEU A C 1
ATOM 1682 O O . LEU A 1 209 ? 18.258 5.650 -31.385 1.00 79.44 209 LEU A O 1
ATOM 1686 N N . ASP A 1 210 ? 18.359 6.569 -33.432 1.00 74.50 210 ASP A N 1
ATOM 1687 C CA . ASP A 1 210 ? 17.101 7.325 -33.326 1.00 74.50 210 ASP A CA 1
ATOM 1688 C C . ASP A 1 210 ? 15.884 6.400 -33.163 1.00 74.50 210 ASP A C 1
ATOM 1690 O O . ASP A 1 210 ? 15.039 6.600 -32.285 1.00 74.50 210 ASP A O 1
ATOM 1694 N N . ASP A 1 211 ? 15.789 5.356 -33.990 1.00 72.69 211 ASP A N 1
ATOM 1695 C CA . ASP A 1 211 ? 14.717 4.361 -33.893 1.00 72.69 211 ASP A CA 1
ATOM 1696 C C . ASP A 1 211 ? 14.781 3.581 -32.575 1.00 72.69 211 ASP A C 1
ATOM 1698 O O . ASP A 1 211 ? 13.753 3.297 -31.954 1.00 72.69 211 ASP A O 1
ATOM 1702 N N . TYR A 1 212 ? 15.991 3.247 -32.132 1.00 74.94 212 TYR A N 1
ATOM 1703 C CA . TYR A 1 212 ? 16.226 2.576 -30.862 1.00 74.94 212 TYR A CA 1
ATOM 1704 C C . TYR A 1 212 ? 15.849 3.468 -29.665 1.00 74.94 212 TYR A C 1
ATOM 1706 O O . TYR A 1 212 ? 15.242 2.995 -28.699 1.00 74.94 212 TYR A O 1
ATOM 1714 N N . GLY A 1 213 ? 16.128 4.771 -29.748 1.00 70.25 213 GLY A N 1
ATOM 1715 C CA . GLY A 1 213 ? 15.680 5.771 -28.782 1.00 70.25 213 GLY A CA 1
ATOM 1716 C C . GLY A 1 213 ? 14.156 5.813 -28.663 1.00 70.25 213 GLY A C 1
ATOM 1717 O O . GLY A 1 213 ? 13.623 5.709 -27.561 1.00 70.25 213 GLY A O 1
ATOM 1718 N N . LYS A 1 214 ? 13.427 5.864 -29.783 1.00 74.56 214 LYS A N 1
ATOM 1719 C CA . LYS A 1 214 ? 11.950 5.815 -29.769 1.00 74.56 214 LYS A CA 1
ATOM 1720 C C . LYS A 1 214 ? 11.422 4.537 -29.124 1.00 74.56 214 LYS A C 1
ATOM 1722 O O . LYS A 1 214 ? 10.569 4.589 -28.242 1.00 74.56 214 LYS A O 1
ATOM 1727 N N . TYR A 1 215 ? 11.973 3.394 -29.522 1.00 70.69 215 TYR A N 1
ATOM 1728 C CA . TYR A 1 215 ? 11.557 2.092 -29.008 1.00 70.69 215 TYR A CA 1
ATOM 1729 C C . TYR A 1 215 ? 11.749 1.962 -27.490 1.00 70.69 215 TYR A C 1
ATOM 1731 O O . TYR A 1 215 ? 10.854 1.508 -26.777 1.00 70.69 215 TYR A O 1
ATOM 1739 N N . THR A 1 216 ? 12.909 2.372 -26.976 1.00 66.25 216 THR A N 1
ATOM 1740 C CA . THR A 1 216 ? 13.203 2.259 -25.540 1.00 66.25 216 THR A CA 1
ATOM 1741 C C . THR A 1 216 ? 12.345 3.203 -24.695 1.00 66.25 216 THR A C 1
ATOM 1743 O O . THR A 1 216 ? 11.898 2.798 -23.622 1.00 66.25 216 THR A O 1
ATOM 1746 N N . ALA A 1 217 ? 12.023 4.399 -25.200 1.00 66.69 217 ALA A N 1
ATOM 1747 C CA . ALA A 1 217 ? 11.057 5.293 -24.563 1.00 66.69 217 ALA A CA 1
ATOM 1748 C C . ALA A 1 217 ? 9.640 4.685 -24.529 1.00 66.69 217 ALA A C 1
ATOM 1750 O O . ALA A 1 217 ? 8.968 4.726 -23.498 1.00 66.69 217 ALA A O 1
ATOM 1751 N N . GLU A 1 218 ? 9.185 4.058 -25.620 1.00 69.75 218 GLU A N 1
ATOM 1752 C CA . GLU A 1 218 ? 7.884 3.375 -25.658 1.00 69.75 218 GLU A CA 1
ATOM 1753 C C . GLU A 1 218 ? 7.775 2.244 -24.627 1.00 69.75 218 GLU A C 1
ATOM 1755 O O . GLU A 1 218 ? 6.733 2.105 -23.983 1.00 69.75 218 GLU A O 1
ATOM 1760 N N . ILE A 1 219 ? 8.828 1.439 -24.453 1.00 67.69 219 ILE A N 1
ATOM 1761 C CA . ILE A 1 219 ? 8.856 0.382 -23.431 1.00 67.69 219 ILE A CA 1
ATOM 1762 C C . ILE A 1 219 ? 8.739 0.980 -22.038 1.00 67.69 219 ILE A C 1
ATOM 1764 O O . ILE A 1 219 ? 7.860 0.578 -21.279 1.00 67.69 219 ILE A O 1
ATOM 1768 N N . GLN A 1 220 ? 9.585 1.957 -21.715 1.00 67.50 220 GLN A N 1
ATOM 1769 C CA . GLN A 1 220 ? 9.598 2.569 -20.387 1.00 67.50 220 GLN A CA 1
ATOM 1770 C C . GLN A 1 220 ? 8.251 3.218 -20.059 1.00 67.50 220 GLN A C 1
ATOM 1772 O O . GLN A 1 220 ? 7.757 3.099 -18.940 1.00 67.50 220 GLN A O 1
ATOM 1777 N N . ASN A 1 221 ? 7.599 3.827 -21.052 1.00 73.62 221 ASN A N 1
ATOM 1778 C CA . ASN A 1 221 ? 6.256 4.379 -20.899 1.00 73.62 221 ASN A CA 1
ATOM 1779 C C . ASN A 1 221 ? 5.194 3.299 -20.655 1.00 73.62 221 ASN A C 1
ATOM 1781 O O . ASN A 1 221 ? 4.307 3.496 -19.822 1.00 73.62 221 ASN A O 1
ATOM 1785 N N . LYS A 1 222 ? 5.278 2.150 -21.339 1.00 71.62 222 LYS A N 1
ATOM 1786 C CA . LYS A 1 222 ? 4.372 1.013 -21.102 1.00 71.62 222 LYS A CA 1
ATOM 1787 C C . LYS A 1 222 ? 4.561 0.418 -19.709 1.00 71.62 222 LYS A C 1
ATOM 1789 O O . LYS A 1 222 ? 3.569 0.160 -19.032 1.00 71.62 222 LYS A O 1
ATOM 1794 N N . GLU A 1 223 ? 5.802 0.233 -19.272 1.00 72.06 223 GLU A N 1
ATOM 1795 C CA . GLU A 1 223 ? 6.123 -0.266 -17.930 1.00 72.06 223 GLU A CA 1
ATOM 1796 C C . GLU A 1 223 ? 5.620 0.694 -16.846 1.00 72.06 223 GLU A C 1
ATOM 1798 O O . GLU A 1 223 ? 4.960 0.271 -15.896 1.00 72.06 223 GLU A O 1
ATOM 1803 N N . LEU A 1 224 ? 5.842 1.999 -17.025 1.00 72.38 224 LEU A N 1
ATOM 1804 C CA . LEU A 1 224 ? 5.351 3.025 -16.109 1.00 72.38 224 LEU A CA 1
ATOM 1805 C C . LEU A 1 224 ? 3.818 3.041 -16.035 1.00 72.38 224 LEU A C 1
ATOM 1807 O O . LEU A 1 224 ? 3.256 3.148 -14.947 1.00 72.38 224 LEU A O 1
ATOM 1811 N N . ALA A 1 225 ? 3.134 2.919 -17.176 1.00 75.12 225 ALA A N 1
ATOM 1812 C CA . ALA A 1 225 ? 1.676 2.864 -17.220 1.00 75.12 225 ALA A CA 1
ATOM 1813 C C . ALA A 1 225 ? 1.127 1.627 -16.491 1.00 75.12 225 ALA A C 1
ATOM 1815 O O . ALA A 1 225 ? 0.164 1.738 -15.734 1.00 75.12 225 ALA A O 1
ATOM 1816 N N . GLN A 1 226 ? 1.762 0.465 -16.668 1.00 76.25 226 GLN A N 1
ATOM 1817 C CA . GLN A 1 226 ? 1.386 -0.758 -15.956 1.00 76.25 226 GLN A CA 1
ATOM 1818 C C . GLN A 1 226 ? 1.599 -0.637 -14.447 1.00 76.25 226 GLN A C 1
ATOM 1820 O O . GLN A 1 226 ? 0.740 -1.070 -13.682 1.00 76.25 226 GLN A O 1
ATOM 1825 N N . GLN A 1 227 ? 2.713 -0.042 -14.010 1.00 74.88 227 GLN A N 1
ATOM 1826 C CA . GLN A 1 227 ? 2.971 0.158 -12.586 1.00 74.88 227 GLN A CA 1
ATOM 1827 C C . GLN A 1 227 ? 1.953 1.120 -11.965 1.00 74.88 227 GLN A C 1
ATOM 1829 O O . GLN A 1 227 ? 1.356 0.790 -10.948 1.00 74.88 227 GLN A O 1
ATOM 1834 N N . ARG A 1 228 ? 1.664 2.248 -12.627 1.00 80.94 228 ARG A N 1
ATOM 1835 C CA . ARG A 1 228 ? 0.640 3.198 -12.163 1.00 80.94 228 ARG A CA 1
ATOM 1836 C C . ARG A 1 228 ? -0.736 2.551 -12.034 1.00 80.94 228 ARG A C 1
ATOM 1838 O O . ARG A 1 228 ? -1.449 2.848 -11.084 1.00 80.94 228 ARG A O 1
ATOM 1845 N N . GLN A 1 229 ? -1.114 1.678 -12.968 1.00 80.19 229 GLN A N 1
ATOM 1846 C CA . GLN A 1 229 ? -2.394 0.977 -12.875 1.00 80.19 229 GLN A CA 1
ATOM 1847 C C . GLN A 1 229 ? -2.443 0.057 -11.650 1.00 80.19 229 GLN A C 1
ATOM 1849 O O . GLN A 1 229 ? -3.436 0.074 -10.935 1.00 80.19 229 GLN A O 1
ATOM 1854 N N . LYS A 1 230 ? -1.361 -0.682 -11.368 1.00 83.12 230 LYS A N 1
ATOM 1855 C CA . LYS A 1 230 ? -1.271 -1.508 -10.155 1.00 83.12 230 LYS A CA 1
ATOM 1856 C C . LYS A 1 230 ? -1.404 -0.670 -8.887 1.00 83.12 230 LYS A C 1
ATOM 1858 O O . LYS A 1 230 ? -2.179 -1.036 -8.015 1.00 83.12 230 LYS A O 1
ATOM 1863 N N . ASP A 1 231 ? -0.703 0.461 -8.818 1.00 82.38 231 ASP A N 1
ATOM 1864 C CA . ASP A 1 231 ? -0.754 1.347 -7.652 1.00 82.38 231 ASP A CA 1
ATOM 1865 C C . ASP A 1 231 ? -2.186 1.888 -7.426 1.00 82.38 231 ASP A C 1
ATOM 1867 O O . ASP A 1 231 ? -2.672 1.922 -6.296 1.00 82.38 231 ASP A O 1
ATOM 1871 N N . ILE A 1 232 ? -2.897 2.246 -8.506 1.00 86.50 232 ILE A N 1
ATOM 1872 C CA . ILE A 1 232 ? -4.306 2.679 -8.456 1.00 86.50 232 ILE A CA 1
ATOM 1873 C C . ILE A 1 232 ? -5.222 1.543 -7.980 1.00 86.50 232 ILE A C 1
ATOM 1875 O O . ILE A 1 232 ? -6.092 1.770 -7.137 1.00 86.50 232 ILE A O 1
ATOM 1879 N N . ASP A 1 233 ? -5.047 0.334 -8.513 1.00 88.06 233 ASP A N 1
ATOM 1880 C CA . ASP A 1 233 ? -5.868 -0.826 -8.157 1.00 88.06 233 ASP A CA 1
ATOM 1881 C C . ASP A 1 233 ? -5.673 -1.206 -6.674 1.00 88.06 233 ASP A C 1
ATOM 1883 O O . ASP A 1 233 ? -6.641 -1.496 -5.965 1.00 88.06 233 ASP A O 1
ATOM 1887 N N . GLU A 1 234 ? -4.435 -1.144 -6.173 1.00 89.62 234 GLU A N 1
ATOM 1888 C CA . GLU A 1 234 ? -4.103 -1.374 -4.762 1.00 89.62 234 GLU A CA 1
ATOM 1889 C C . GLU A 1 234 ? -4.716 -0.308 -3.838 1.00 89.62 234 GLU A C 1
ATOM 1891 O O . GLU A 1 234 ? -5.294 -0.643 -2.797 1.00 89.62 234 GLU A O 1
ATOM 1896 N N . GLU A 1 235 ? -4.656 0.972 -4.223 1.00 90.88 235 GLU A N 1
ATOM 1897 C CA . GLU A 1 235 ? -5.278 2.063 -3.464 1.00 90.88 235 GLU A CA 1
ATOM 1898 C C . GLU A 1 235 ? -6.805 1.898 -3.390 1.00 90.88 235 GLU A C 1
ATOM 1900 O O . GLU A 1 235 ? -7.402 2.035 -2.314 1.00 90.88 235 GLU A O 1
ATOM 1905 N N . GLN A 1 236 ? -7.448 1.545 -4.507 1.00 90.69 236 GLN A N 1
ATOM 1906 C CA . GLN A 1 236 ? -8.890 1.291 -4.551 1.00 90.69 236 GLN A CA 1
ATOM 1907 C C . GLN A 1 236 ? -9.290 0.114 -3.655 1.00 90.69 236 GLN A C 1
ATOM 1909 O O . GLN A 1 236 ? -10.225 0.249 -2.859 1.00 90.69 236 GLN A O 1
ATOM 1914 N N . ALA A 1 237 ? -8.553 -0.998 -3.707 1.00 91.88 237 ALA A N 1
ATOM 1915 C CA . ALA A 1 237 ? -8.806 -2.157 -2.853 1.00 91.88 237 ALA A CA 1
ATOM 1916 C C . ALA A 1 237 ? -8.691 -1.809 -1.356 1.00 91.88 237 ALA A C 1
ATOM 1918 O O . ALA A 1 237 ? -9.532 -2.211 -0.545 1.00 91.88 237 ALA A O 1
ATOM 1919 N N . HIS A 1 238 ? -7.692 -1.006 -0.977 1.00 92.56 238 HIS A N 1
ATOM 1920 C CA . HIS A 1 238 ? -7.527 -0.557 0.406 1.00 92.56 238 HIS A CA 1
ATOM 1921 C C . HIS A 1 238 ? -8.686 0.348 0.867 1.00 92.56 238 HIS A C 1
ATOM 1923 O O . HIS A 1 238 ? -9.179 0.222 1.994 1.00 92.56 238 HIS A O 1
ATOM 1929 N N . LEU A 1 239 ? -9.165 1.246 -0.001 1.00 92.31 239 LEU A N 1
ATOM 1930 C CA . LEU A 1 239 ? -10.317 2.105 0.287 1.00 92.31 239 LEU A CA 1
ATOM 1931 C C . LEU A 1 239 ? -11.618 1.307 0.462 1.00 92.31 239 LEU A C 1
ATOM 1933 O O . LEU A 1 239 ? -12.415 1.629 1.349 1.00 92.31 239 LEU A O 1
ATOM 1937 N N . GLU A 1 240 ? -11.843 0.270 -0.346 1.00 92.88 240 GLU A N 1
ATOM 1938 C CA . GLU A 1 240 ? -13.008 -0.613 -0.212 1.00 92.88 240 GLU A CA 1
ATOM 1939 C C . GLU A 1 240 ? -12.986 -1.403 1.099 1.00 92.88 240 GLU A C 1
ATOM 1941 O O . GLU A 1 240 ? -13.989 -1.428 1.817 1.00 92.88 240 GLU A O 1
ATOM 1946 N N . LEU A 1 241 ? -11.833 -1.969 1.464 1.00 93.38 241 LEU A N 1
ATOM 1947 C CA . LEU A 1 241 ? -11.663 -2.694 2.724 1.00 93.38 241 LEU A CA 1
ATOM 1948 C C . LEU A 1 241 ? -11.940 -1.792 3.936 1.00 93.38 241 LEU A C 1
ATOM 1950 O O . LEU A 1 241 ? -12.637 -2.189 4.872 1.00 93.38 241 LEU A O 1
ATOM 1954 N N . LYS A 1 242 ? -11.457 -0.544 3.902 1.00 93.62 242 LYS A N 1
ATOM 1955 C CA . LYS A 1 242 ? -11.723 0.435 4.961 1.00 93.62 242 LYS A CA 1
ATOM 1956 C C . LYS A 1 242 ? -13.217 0.748 5.093 1.00 93.62 242 LYS A C 1
ATOM 1958 O O . LYS A 1 242 ? -13.729 0.787 6.210 1.00 93.62 242 LYS A O 1
ATOM 1963 N N . LYS A 1 243 ? -13.935 0.920 3.975 1.00 94.12 243 LYS A N 1
ATOM 1964 C CA . LYS A 1 243 ? -15.395 1.130 3.993 1.00 94.12 243 LYS A CA 1
ATOM 1965 C C . LYS A 1 243 ? -16.133 -0.061 4.606 1.00 94.12 243 LYS A C 1
ATOM 1967 O O . LYS A 1 243 ? -16.998 0.145 5.452 1.00 94.12 243 LYS A O 1
ATOM 1972 N N . GLN A 1 244 ? -15.758 -1.290 4.243 1.00 93.44 244 GLN A N 1
ATOM 1973 C CA . GLN A 1 244 ? -16.359 -2.499 4.818 1.00 93.44 244 GLN A CA 1
ATOM 1974 C C . GLN A 1 244 ? -16.157 -2.567 6.338 1.00 93.44 244 GLN A C 1
ATOM 1976 O O . GLN A 1 244 ? -17.113 -2.796 7.075 1.00 93.44 244 GLN A O 1
ATOM 1981 N N . GLN A 1 245 ? -14.945 -2.283 6.824 1.00 93.88 245 GLN A N 1
ATOM 1982 C CA . GLN A 1 245 ? -14.661 -2.244 8.263 1.00 93.88 245 GLN A CA 1
ATOM 1983 C C . GLN A 1 245 ? -15.457 -1.151 8.993 1.00 93.88 245 GLN A C 1
ATOM 1985 O O . GLN A 1 245 ? -15.945 -1.368 10.105 1.00 93.88 245 GLN A O 1
ATOM 1990 N N . GLU A 1 246 ? -15.607 0.032 8.393 1.00 93.00 246 GLU A N 1
ATOM 1991 C CA . GLU A 1 246 ? -16.425 1.109 8.960 1.00 93.00 246 GLU A CA 1
ATOM 1992 C C . GLU A 1 246 ? -17.908 0.721 9.048 1.00 93.00 246 GLU A C 1
ATOM 1994 O O . GLU A 1 246 ? -18.558 0.998 10.062 1.00 93.00 246 GLU A O 1
ATOM 1999 N N . ASP A 1 247 ? -18.442 0.054 8.026 1.00 94.44 247 ASP A N 1
ATOM 2000 C CA . ASP A 1 247 ? -19.830 -0.405 8.002 1.00 94.44 247 ASP A CA 1
ATOM 2001 C C . ASP A 1 247 ? -20.080 -1.542 9.004 1.00 94.44 247 ASP A C 1
ATOM 2003 O O . ASP A 1 247 ? -21.074 -1.505 9.738 1.00 94.44 247 ASP A O 1
ATOM 2007 N N . GLU A 1 248 ? -19.151 -2.494 9.133 1.00 94.12 248 GLU A N 1
ATOM 2008 C CA . GLU A 1 248 ? -19.203 -3.526 10.175 1.00 94.12 248 GLU A CA 1
ATOM 2009 C C . GLU A 1 248 ? -19.163 -2.920 11.583 1.00 94.12 248 GLU A C 1
ATOM 2011 O O . GLU A 1 248 ? -19.945 -3.309 12.456 1.00 94.12 248 GLU A O 1
ATOM 2016 N N . ASN A 1 249 ? -18.300 -1.927 11.814 1.00 94.44 249 ASN A N 1
ATOM 2017 C CA . ASN A 1 249 ? -18.216 -1.235 13.099 1.00 94.44 249 ASN A CA 1
ATOM 2018 C C . ASN A 1 249 ? -19.507 -0.475 13.424 1.00 94.44 249 ASN A C 1
ATOM 2020 O O . ASN A 1 249 ? -20.007 -0.566 14.549 1.00 94.44 249 ASN A O 1
ATOM 2024 N N . LYS A 1 250 ? -20.100 0.221 12.445 1.00 94.38 250 LYS A N 1
ATOM 2025 C CA . LYS A 1 250 ? -21.412 0.873 12.606 1.00 94.38 250 LYS A CA 1
ATOM 2026 C C . LYS A 1 250 ? -22.509 -0.142 12.920 1.00 94.38 250 LYS A C 1
ATOM 2028 O O . LYS A 1 250 ? -23.357 0.121 13.776 1.00 94.38 250 LYS A O 1
ATOM 2033 N N . LEU A 1 251 ? -22.507 -1.301 12.259 1.00 94.56 251 LEU A N 1
ATOM 2034 C CA . LEU A 1 251 ? -23.483 -2.360 12.512 1.00 94.56 251 LEU A CA 1
ATOM 2035 C C . LEU A 1 251 ? -23.327 -2.940 13.925 1.00 94.56 251 LEU A C 1
ATOM 2037 O O . LEU A 1 251 ? -24.319 -3.062 14.646 1.00 94.56 251 LEU A O 1
ATOM 2041 N N . ARG A 1 252 ? -22.090 -3.211 14.361 1.00 93.44 252 ARG A N 1
ATOM 2042 C CA . ARG A 1 252 ? -21.790 -3.650 15.734 1.00 93.44 252 ARG A CA 1
ATOM 2043 C C . ARG A 1 252 ? -22.270 -2.635 16.766 1.00 93.44 252 ARG A C 1
ATOM 2045 O O . ARG A 1 252 ? -22.939 -3.020 17.720 1.00 93.44 252 ARG A O 1
ATOM 2052 N N . GLN A 1 253 ? -21.990 -1.347 16.570 1.00 92.06 253 GLN A N 1
ATOM 2053 C CA . GLN A 1 253 ? -22.449 -0.290 17.480 1.00 92.06 253 GLN A CA 1
ATOM 2054 C C . GLN A 1 253 ? -23.977 -0.242 17.590 1.00 92.06 253 GLN A C 1
ATOM 2056 O O . GLN A 1 253 ? -24.504 -0.147 18.699 1.00 92.06 253 GLN A O 1
ATOM 2061 N N . LYS A 1 254 ? -24.701 -0.366 16.467 1.00 94.31 254 LYS A N 1
ATOM 2062 C CA . LYS A 1 254 ? -26.172 -0.450 16.480 1.00 94.31 254 LYS A CA 1
ATOM 2063 C C . LYS A 1 254 ? -26.665 -1.652 17.283 1.00 94.31 254 LYS A C 1
ATOM 2065 O O . LYS A 1 254 ? -27.577 -1.501 18.092 1.00 94.31 254 LYS A O 1
ATOM 2070 N N . TYR A 1 255 ? -26.045 -2.816 17.095 1.00 93.94 255 TYR A N 1
ATOM 2071 C CA . TYR A 1 255 ? -26.411 -4.032 17.815 1.00 93.94 255 TYR A CA 1
ATOM 2072 C C . TYR A 1 255 ? -26.166 -3.907 19.328 1.00 93.94 255 TYR A C 1
ATOM 2074 O O . TYR A 1 255 ? -27.055 -4.207 20.124 1.00 93.94 255 TYR A O 1
ATOM 2082 N N . TYR A 1 256 ? -25.012 -3.371 19.740 1.00 92.38 256 TYR A N 1
ATOM 2083 C CA . TYR A 1 256 ? -24.725 -3.097 21.153 1.00 92.38 256 TYR A CA 1
ATOM 2084 C C . TYR A 1 256 ? -25.716 -2.104 21.771 1.00 92.38 256 TYR A C 1
ATOM 2086 O O . TYR A 1 256 ? -26.206 -2.331 22.876 1.00 92.38 256 TYR A O 1
ATOM 2094 N N . ALA A 1 257 ? -26.053 -1.027 21.056 1.00 93.38 257 ALA A N 1
ATOM 2095 C CA . ALA A 1 257 ? -27.035 -0.053 21.524 1.00 93.38 257 ALA A CA 1
ATOM 2096 C C . ALA A 1 257 ? -28.432 -0.676 21.694 1.00 93.38 257 ALA A C 1
ATOM 2098 O O . ALA A 1 257 ? -29.135 -0.357 22.652 1.00 93.38 257 ALA A O 1
ATOM 2099 N N . GLN A 1 258 ? -28.832 -1.585 20.800 1.00 93.81 258 GLN A N 1
ATOM 2100 C CA . GLN A 1 258 ? -30.092 -2.314 20.927 1.00 93.81 258 GLN A CA 1
ATOM 2101 C C . GLN A 1 258 ? -30.089 -3.245 22.147 1.00 93.81 258 GLN A C 1
ATOM 2103 O O . GLN A 1 258 ? -31.031 -3.210 22.936 1.00 93.81 258 GLN A O 1
ATOM 2108 N N . GLN A 1 259 ? -29.019 -4.019 22.353 1.00 92.56 259 GLN A N 1
ATOM 2109 C CA . GLN A 1 259 ? -28.906 -4.899 23.521 1.00 92.56 259 GLN A CA 1
ATOM 2110 C C . GLN A 1 259 ? -28.953 -4.129 24.846 1.00 92.56 259 GLN A C 1
ATOM 2112 O O . GLN A 1 259 ? -29.589 -4.586 25.797 1.00 92.56 259 GLN A O 1
ATOM 2117 N N . LEU A 1 260 ? -28.302 -2.962 24.913 1.00 93.44 260 LEU A N 1
ATOM 2118 C CA . LEU A 1 260 ? -28.358 -2.084 26.082 1.00 93.44 260 LEU A CA 1
ATOM 2119 C C . LEU A 1 260 ? -29.794 -1.639 26.371 1.00 93.44 260 LEU A C 1
ATOM 2121 O O . LEU A 1 260 ? -30.262 -1.836 27.489 1.00 93.44 260 LEU A O 1
ATOM 2125 N N . LYS A 1 261 ? -30.523 -1.156 25.356 1.00 92.38 261 LYS A N 1
ATOM 2126 C CA . LYS A 1 261 ? -31.937 -0.769 25.502 1.00 92.38 261 LYS A CA 1
ATOM 2127 C C . LYS A 1 261 ? -32.818 -1.929 25.971 1.00 92.38 261 LYS A C 1
ATOM 2129 O O . LYS A 1 261 ? -33.632 -1.761 26.871 1.00 92.38 261 LYS A O 1
ATOM 2134 N N . GLU A 1 262 ? -32.647 -3.121 25.402 1.00 92.06 262 GLU A N 1
ATOM 2135 C CA . GLU A 1 262 ? -33.406 -4.311 25.813 1.00 92.06 262 GLU A CA 1
ATOM 2136 C C . GLU A 1 262 ? -33.078 -4.760 27.243 1.00 92.06 262 GLU A C 1
ATOM 2138 O O . GLU A 1 262 ? -33.926 -5.333 27.932 1.00 92.06 262 GLU A O 1
ATOM 2143 N N . LYS A 1 263 ? -31.836 -4.559 27.695 1.00 93.00 263 LYS A N 1
ATOM 2144 C CA . LYS A 1 263 ? -31.432 -4.855 29.071 1.00 93.00 263 LYS A CA 1
ATOM 2145 C C . LYS A 1 263 ? -32.021 -3.836 30.044 1.00 93.00 263 LYS A C 1
ATOM 2147 O O . LYS A 1 263 ? -32.594 -4.244 31.049 1.00 93.00 263 LYS A O 1
ATOM 2152 N N . GLU A 1 264 ? -31.927 -2.548 29.723 1.00 92.75 264 GLU A N 1
ATOM 2153 C CA . GLU A 1 264 ? -32.521 -1.463 30.510 1.00 92.75 264 GLU A CA 1
ATOM 2154 C C . GLU A 1 264 ? -34.032 -1.646 30.655 1.00 92.75 264 GLU A C 1
ATOM 2156 O O . GLU A 1 264 ? -34.544 -1.578 31.771 1.00 92.75 264 GLU A O 1
ATOM 2161 N N . GLN A 1 265 ? -34.733 -1.979 29.566 1.00 91.12 265 GLN A N 1
ATOM 2162 C CA . GLN A 1 265 ? -36.170 -2.249 29.609 1.00 91.12 265 GLN A CA 1
ATOM 2163 C C . GLN A 1 265 ? -36.491 -3.448 30.507 1.00 91.12 265 GLN A C 1
ATOM 2165 O O . GLN A 1 265 ? -37.333 -3.345 31.391 1.00 91.12 265 GLN A O 1
ATOM 2170 N N . ARG A 1 266 ? -35.768 -4.569 30.362 1.00 90.31 266 ARG A N 1
ATOM 2171 C CA . ARG A 1 266 ? -35.963 -5.749 31.223 1.00 90.31 266 ARG A CA 1
ATOM 2172 C C . ARG A 1 266 ? -35.720 -5.448 32.700 1.00 90.31 266 ARG A C 1
ATOM 2174 O O . ARG A 1 266 ? -36.398 -6.007 33.560 1.00 90.31 266 ARG A O 1
ATOM 2181 N N . GLU A 1 267 ? -34.733 -4.616 33.018 1.00 91.06 267 GLU A N 1
ATOM 2182 C CA . GLU A 1 267 ? -34.483 -4.186 34.394 1.00 91.06 267 GLU A CA 1
ATOM 2183 C C . GLU A 1 267 ? -35.582 -3.253 34.912 1.00 91.06 267 GLU A C 1
ATOM 2185 O O . GLU A 1 267 ? -36.000 -3.405 36.061 1.00 91.06 267 GLU A O 1
ATOM 2190 N N . ALA A 1 268 ? -36.082 -2.336 34.080 1.00 90.69 268 ALA A N 1
ATOM 2191 C CA . ALA A 1 268 ? -37.209 -1.474 34.417 1.00 90.69 268 ALA A CA 1
ATOM 2192 C C . ALA A 1 268 ? -38.481 -2.293 34.691 1.00 90.69 268 ALA A C 1
ATOM 2194 O O . ALA A 1 268 ? -39.087 -2.123 35.749 1.00 90.69 268 ALA A O 1
ATOM 2195 N N . ASP A 1 269 ? -38.811 -3.254 33.824 1.00 89.31 269 ASP A N 1
ATOM 2196 C CA . ASP A 1 269 ? -39.969 -4.141 33.981 1.00 89.31 269 ASP A CA 1
ATOM 2197 C C . ASP A 1 269 ? -39.860 -4.966 35.276 1.00 89.31 269 ASP A C 1
ATOM 2199 O O . ASP A 1 269 ? -40.815 -5.069 36.047 1.00 89.31 269 ASP A O 1
ATOM 2203 N N . LYS A 1 270 ? -38.669 -5.510 35.580 1.00 88.06 270 LYS A N 1
ATOM 2204 C CA . LYS A 1 270 ? -38.417 -6.222 36.847 1.00 88.06 270 LYS A CA 1
ATOM 2205 C C . LYS A 1 270 ? -38.637 -5.325 38.064 1.00 88.06 270 LYS A C 1
ATOM 2207 O O . LYS A 1 270 ? -39.269 -5.762 39.027 1.00 88.06 270 LYS A O 1
ATOM 2212 N N . ARG A 1 271 ? -38.132 -4.086 38.033 1.00 88.56 271 ARG A N 1
ATOM 2213 C CA . ARG A 1 271 ? -38.327 -3.111 39.121 1.00 88.56 271 ARG A CA 1
ATOM 2214 C C . ARG A 1 271 ? -39.801 -2.758 39.288 1.00 88.56 271 ARG A C 1
ATOM 2216 O O . ARG A 1 271 ? -40.268 -2.655 40.419 1.00 88.56 271 ARG A O 1
ATOM 2223 N N . GLU A 1 272 ? -40.536 -2.607 38.191 1.00 90.38 272 GLU A N 1
ATOM 2224 C CA . GLU A 1 272 ? -41.968 -2.315 38.227 1.00 90.38 272 GLU A CA 1
ATOM 2225 C C . GLU A 1 272 ? -42.765 -3.476 38.839 1.00 90.38 272 GLU A C 1
ATOM 2227 O O . GLU A 1 272 ? -43.572 -3.253 39.743 1.00 90.38 272 GLU A O 1
ATOM 2232 N N . VAL A 1 273 ? -42.505 -4.717 38.412 1.00 88.75 273 VAL A N 1
ATOM 2233 C CA . VAL A 1 273 ? -43.149 -5.921 38.967 1.00 88.75 273 VAL A CA 1
ATOM 2234 C C . VAL A 1 273 ? -42.845 -6.065 40.458 1.00 88.75 273 VAL A C 1
ATOM 2236 O O . VAL A 1 273 ? -43.758 -6.288 41.255 1.00 88.75 273 VAL A O 1
ATOM 2239 N N . GLN A 1 274 ? -41.584 -5.882 40.857 1.00 89.44 274 GLN A N 1
ATOM 2240 C CA . GLN A 1 274 ? -41.189 -5.949 42.261 1.00 89.44 274 GLN A CA 1
ATOM 2241 C C . GLN A 1 274 ? -41.870 -4.851 43.088 1.00 89.44 274 GLN A C 1
ATOM 2243 O O . GLN A 1 274 ? -42.423 -5.141 44.145 1.00 89.44 274 GLN A O 1
ATOM 2248 N N . SER A 1 275 ? -41.898 -3.611 42.593 1.00 89.44 275 SER A N 1
ATOM 2249 C CA . SER A 1 275 ? -42.568 -2.486 43.256 1.00 89.44 275 SER A CA 1
ATOM 2250 C C . SER A 1 275 ? -44.070 -2.737 43.435 1.00 89.44 275 SER A C 1
ATOM 2252 O O . SER A 1 275 ? -44.602 -2.579 44.535 1.00 89.44 275 SER A O 1
ATOM 2254 N N . LYS A 1 276 ? -44.749 -3.230 42.389 1.00 90.44 276 LYS A N 1
ATOM 2255 C CA . LYS A 1 276 ? -46.164 -3.632 42.454 1.00 90.44 276 LYS A CA 1
ATOM 2256 C C . LYS A 1 276 ? -46.401 -4.733 43.489 1.00 90.44 276 LYS A C 1
ATOM 2258 O O . LYS A 1 276 ? -47.383 -4.663 44.224 1.00 90.44 276 LYS A O 1
ATOM 2263 N N . CYS A 1 277 ? -45.506 -5.718 43.580 1.00 91.31 277 CYS A N 1
ATOM 2264 C CA . CYS A 1 277 ? -45.612 -6.779 44.578 1.00 91.31 277 CYS A CA 1
ATOM 2265 C C . CYS A 1 277 ? -45.425 -6.250 46.006 1.00 91.31 277 CYS A C 1
ATOM 2267 O O . CYS A 1 277 ? -46.245 -6.542 46.876 1.00 91.31 277 CYS A O 1
ATOM 2269 N N . LEU A 1 278 ? -44.405 -5.423 46.250 1.00 90.88 278 LEU A N 1
ATOM 2270 C CA . LEU A 1 278 ? -44.147 -4.830 47.568 1.00 90.88 278 LEU A CA 1
ATOM 2271 C C . LEU A 1 278 ? -45.279 -3.891 48.018 1.00 90.88 278 LEU A C 1
ATOM 2273 O O . LEU A 1 278 ? -45.576 -3.800 49.204 1.00 90.88 278 LEU A O 1
ATOM 2277 N N . GLY A 1 279 ? -45.952 -3.224 47.076 1.00 89.88 279 GLY A N 1
ATOM 2278 C CA . GLY A 1 279 ? -47.156 -2.434 47.347 1.00 89.88 279 GLY A CA 1
ATOM 2279 C C . GLY A 1 279 ? -48.443 -3.258 47.479 1.00 89.88 279 GLY A C 1
ATOM 2280 O O . GLY A 1 279 ? -49.493 -2.698 47.802 1.00 89.88 279 GLY A O 1
ATOM 2281 N N . SER A 1 280 ? -48.399 -4.568 47.215 1.00 92.69 280 SER A N 1
ATOM 2282 C CA . SER A 1 280 ? -49.581 -5.424 47.276 1.00 92.69 280 SER A CA 1
ATOM 2283 C C . SER A 1 280 ? -50.071 -5.596 48.710 1.00 92.69 280 SER A C 1
ATOM 2285 O O . SER A 1 280 ? -49.306 -5.620 49.679 1.00 92.69 280 SER A O 1
ATOM 2287 N N . LYS A 1 281 ? -51.384 -5.777 48.841 1.00 91.94 281 LYS A N 1
ATOM 2288 C CA . LYS A 1 281 ? -52.034 -6.040 50.125 1.00 91.94 281 LYS A CA 1
ATOM 2289 C C . LYS A 1 281 ? -51.428 -7.257 50.838 1.00 91.94 281 LYS A C 1
ATOM 2291 O O . LYS A 1 281 ? -51.272 -7.216 52.056 1.00 91.94 281 LYS A O 1
ATOM 2296 N N . ASP A 1 282 ? -51.060 -8.294 50.089 1.00 91.75 282 ASP A N 1
ATOM 2297 C CA . ASP A 1 282 ? -50.519 -9.545 50.628 1.00 91.75 282 ASP A CA 1
ATOM 2298 C C . ASP A 1 282 ? -49.106 -9.367 51.191 1.00 91.75 282 ASP A C 1
ATOM 2300 O O . ASP A 1 282 ? -48.817 -9.859 52.283 1.00 91.75 282 ASP A O 1
ATOM 2304 N N . TYR A 1 283 ? -48.235 -8.616 50.507 1.00 93.88 283 TYR A N 1
ATOM 2305 C CA . TYR A 1 283 ? -46.903 -8.305 51.031 1.00 93.88 283 TYR A CA 1
ATOM 2306 C C . TYR A 1 283 ? -46.973 -7.392 52.261 1.00 93.88 283 TYR A C 1
ATOM 2308 O O . TYR A 1 283 ? -46.321 -7.658 53.270 1.00 93.88 283 TYR A O 1
ATOM 2316 N N . LEU A 1 284 ? -47.815 -6.356 52.224 1.00 94.38 284 LEU A N 1
ATOM 2317 C CA . LEU A 1 284 ? -48.018 -5.474 53.377 1.00 94.38 284 LEU A CA 1
ATOM 2318 C C . LEU A 1 284 ? -48.605 -6.235 54.578 1.00 94.38 284 LEU A C 1
ATOM 2320 O O . LEU A 1 284 ? -48.265 -5.947 55.726 1.00 94.38 284 LEU A O 1
ATOM 2324 N N . MET A 1 285 ? -49.456 -7.239 54.329 1.00 93.38 285 MET A N 1
ATOM 2325 C CA . MET A 1 285 ? -49.958 -8.145 55.363 1.00 93.38 285 MET A CA 1
ATOM 2326 C C . MET A 1 285 ? -48.831 -9.020 55.925 1.00 93.38 285 MET A C 1
ATOM 2328 O O . MET A 1 285 ? -48.697 -9.120 57.144 1.00 93.38 285 MET A O 1
ATOM 2332 N N . PHE A 1 286 ? -47.998 -9.609 55.058 1.00 95.44 286 PHE A N 1
ATOM 2333 C CA . PHE A 1 286 ? -46.798 -10.359 55.445 1.00 95.44 286 PHE A CA 1
ATOM 2334 C C . PHE A 1 286 ? -45.879 -9.536 56.357 1.00 95.44 286 PHE A C 1
ATOM 2336 O O . PHE A 1 286 ? -45.500 -10.004 57.435 1.00 95.44 286 PHE A O 1
ATOM 2343 N N . GLU A 1 287 ? -45.564 -8.301 55.964 1.00 95.38 287 GLU A N 1
ATOM 2344 C CA . GLU A 1 287 ? -44.711 -7.396 56.732 1.00 95.38 287 GLU A CA 1
ATOM 2345 C C . GLU A 1 287 ? -45.346 -7.045 58.084 1.00 95.38 287 GLU A C 1
ATOM 2347 O O . GLU A 1 287 ? -44.708 -7.205 59.128 1.00 95.38 287 GLU A O 1
ATOM 2352 N N . ALA A 1 288 ? -46.619 -6.637 58.093 1.00 95.12 288 ALA A N 1
ATOM 2353 C CA . ALA A 1 288 ? -47.328 -6.279 59.317 1.00 95.12 288 ALA A CA 1
ATOM 2354 C C . ALA A 1 288 ? -47.419 -7.461 60.297 1.00 95.12 288 ALA A C 1
ATOM 2356 O O . ALA A 1 288 ? -47.106 -7.301 61.478 1.00 95.12 288 ALA A O 1
ATOM 2357 N N . SER A 1 289 ? -47.785 -8.658 59.826 1.00 95.81 289 SER A N 1
ATOM 2358 C CA . SER A 1 289 ? -47.854 -9.868 60.655 1.00 95.81 289 SER A CA 1
ATOM 2359 C C . SER A 1 289 ? -46.500 -10.240 61.255 1.00 95.81 289 SER A C 1
ATOM 2361 O O . SER A 1 289 ? -46.408 -10.519 62.452 1.00 95.81 289 SER A O 1
ATOM 2363 N N . ASN A 1 290 ? -45.434 -10.195 60.456 1.00 96.19 290 ASN A N 1
ATOM 2364 C CA . ASN A 1 290 ? -44.096 -10.536 60.928 1.00 96.19 290 ASN A CA 1
ATOM 2365 C C . ASN A 1 290 ? -43.544 -9.486 61.902 1.00 96.19 290 ASN A C 1
ATOM 2367 O O . ASN A 1 290 ? -42.928 -9.855 62.903 1.00 96.19 290 ASN A O 1
ATOM 2371 N N . ASN A 1 291 ? -43.823 -8.199 61.673 1.00 96.50 291 ASN A N 1
ATOM 2372 C CA . ASN A 1 291 ? -43.466 -7.123 62.596 1.00 96.50 291 ASN A CA 1
ATOM 2373 C C . ASN A 1 291 ? -44.184 -7.250 63.942 1.00 96.50 291 ASN A C 1
ATOM 2375 O O . ASN A 1 291 ? -43.550 -7.039 64.977 1.00 96.50 291 ASN A O 1
ATOM 2379 N N . ILE A 1 292 ? -45.462 -7.651 63.960 1.00 96.94 292 ILE A N 1
ATOM 2380 C CA . ILE A 1 292 ? -46.202 -7.918 65.206 1.00 96.94 292 ILE A CA 1
ATOM 2381 C C . ILE A 1 292 ? -45.522 -9.037 65.995 1.00 96.94 292 ILE A C 1
ATOM 2383 O O . ILE A 1 292 ? -45.177 -8.832 67.156 1.00 96.94 292 ILE A O 1
ATOM 2387 N N . VAL A 1 293 ? -45.269 -10.188 65.366 1.00 96.25 293 VAL A N 1
ATOM 2388 C CA . VAL A 1 293 ? -44.658 -11.346 66.043 1.00 96.25 293 VAL A CA 1
ATOM 2389 C C . VAL A 1 293 ? -43.253 -11.025 66.553 1.00 96.25 293 VAL A C 1
ATOM 2391 O O . VAL A 1 293 ? -42.925 -11.329 67.698 1.00 96.25 293 VAL A O 1
ATOM 2394 N N . ASN A 1 294 ? -42.425 -10.369 65.738 1.00 96.00 294 ASN A N 1
ATOM 2395 C CA . ASN A 1 294 ? -41.086 -9.955 66.159 1.00 96.00 294 ASN A CA 1
ATOM 2396 C C . ASN A 1 294 ? -41.144 -8.967 67.331 1.00 96.00 294 ASN A C 1
ATOM 2398 O O . ASN A 1 294 ? -40.355 -9.079 68.265 1.00 96.00 294 ASN A O 1
ATOM 2402 N N . SER A 1 295 ? -42.096 -8.034 67.318 1.00 96.69 295 SER A N 1
ATOM 2403 C CA . SER A 1 295 ? -42.248 -7.052 68.394 1.00 96.69 295 SER A CA 1
ATOM 2404 C C . SER A 1 295 ? -42.779 -7.683 69.685 1.00 96.69 295 SER A C 1
ATOM 2406 O O . SER A 1 295 ? -42.337 -7.302 70.763 1.00 96.69 295 SER A O 1
ATOM 2408 N N . ILE A 1 296 ? -43.646 -8.700 69.600 1.00 96.06 296 ILE A N 1
ATOM 2409 C CA . ILE A 1 296 ? -44.045 -9.517 70.760 1.00 96.06 296 ILE A CA 1
ATOM 2410 C C . ILE A 1 296 ? -42.823 -10.212 71.365 1.00 96.06 296 ILE A C 1
ATOM 2412 O O . ILE A 1 296 ? -42.628 -10.143 72.575 1.00 96.06 296 ILE A O 1
ATOM 2416 N N . ASN A 1 297 ? -41.949 -10.793 70.536 1.00 95.19 297 ASN A N 1
ATOM 2417 C CA . ASN A 1 297 ? -40.714 -11.415 71.022 1.00 95.19 297 ASN A CA 1
ATOM 2418 C C . ASN A 1 297 ? -39.799 -10.411 71.750 1.00 95.19 297 ASN A C 1
ATOM 2420 O O . ASN A 1 297 ? -39.195 -10.773 72.759 1.00 95.19 297 ASN A O 1
ATOM 2424 N N . LEU A 1 298 ? -39.718 -9.156 71.283 1.00 94.31 298 LEU A N 1
ATOM 2425 C CA . LEU A 1 298 ? -38.972 -8.091 71.972 1.00 94.31 298 LEU A CA 1
ATOM 2426 C C . LEU A 1 298 ? -39.579 -7.767 73.345 1.00 94.31 298 LEU A C 1
ATOM 2428 O O . LEU A 1 298 ? -38.849 -7.687 74.335 1.00 94.31 298 LEU A O 1
ATOM 2432 N N . VAL A 1 299 ? -40.908 -7.636 73.425 1.00 96.69 299 VAL A N 1
ATOM 2433 C CA . VAL A 1 299 ? -41.620 -7.408 74.695 1.00 96.69 299 VAL A CA 1
ATOM 2434 C C . VAL A 1 299 ? -41.394 -8.574 75.659 1.00 96.69 299 VAL A C 1
ATOM 2436 O O . VAL A 1 299 ? -41.069 -8.359 76.826 1.00 96.69 299 VAL A O 1
ATOM 2439 N N . ASP A 1 300 ? -41.502 -9.812 75.180 1.00 96.38 300 ASP A N 1
ATOM 2440 C CA . ASP A 1 300 ? -41.265 -11.012 75.982 1.00 96.38 300 ASP A CA 1
ATOM 2441 C C . ASP A 1 300 ? -39.820 -11.095 76.478 1.00 96.38 300 ASP A C 1
ATOM 2443 O O . ASP A 1 300 ? -39.580 -11.455 77.633 1.00 96.38 300 ASP A O 1
ATOM 2447 N N . GLN A 1 301 ? -38.847 -10.731 75.642 1.00 95.94 301 GLN A N 1
ATOM 2448 C CA . GLN A 1 301 ? -37.441 -10.660 76.032 1.00 95.94 301 GLN A CA 1
ATOM 2449 C C . GLN A 1 301 ? -37.202 -9.595 77.111 1.00 95.94 301 GLN A C 1
ATOM 2451 O O . GLN A 1 301 ? -36.487 -9.860 78.086 1.00 95.94 301 GLN A O 1
ATOM 2456 N N . GLY A 1 302 ? -37.816 -8.417 76.978 1.00 96.25 302 GLY A N 1
ATOM 2457 C CA . GLY A 1 302 ? -37.778 -7.380 78.008 1.00 96.25 302 GLY A CA 1
ATOM 2458 C C . GLY A 1 302 ? -38.393 -7.871 79.322 1.00 96.25 302 GLY A C 1
ATOM 2459 O O . GLY A 1 302 ? -37.748 -7.827 80.369 1.00 96.25 302 GLY A O 1
ATOM 2460 N N . ASN A 1 303 ? -39.585 -8.468 79.270 1.00 96.88 303 ASN A N 1
ATOM 2461 C CA . ASN A 1 303 ? -40.262 -9.024 80.446 1.00 96.88 303 ASN A CA 1
ATOM 2462 C C . ASN A 1 303 ? -39.457 -10.143 81.126 1.00 96.88 303 ASN A C 1
ATOM 2464 O O . ASN A 1 303 ? -39.396 -10.205 82.354 1.00 96.88 303 ASN A O 1
ATOM 2468 N N . ARG A 1 304 ? -38.816 -11.031 80.354 1.00 96.62 304 ARG A N 1
ATOM 2469 C CA . ARG A 1 304 ? -37.920 -12.069 80.895 1.00 96.62 304 ARG A CA 1
ATOM 2470 C C . ARG A 1 304 ? -36.708 -11.456 81.591 1.00 96.62 304 ARG A C 1
ATOM 2472 O O . ARG A 1 304 ? -36.331 -11.929 82.660 1.00 96.62 304 ARG A O 1
ATOM 2479 N N . SER A 1 305 ? -36.127 -10.404 81.014 1.00 95.75 305 SER A N 1
ATOM 2480 C CA . SER A 1 305 ? -35.001 -9.678 81.611 1.00 95.75 305 SER A CA 1
ATOM 2481 C C . SER A 1 305 ? -35.380 -9.031 82.946 1.00 95.75 305 SER A C 1
ATOM 2483 O O . SER A 1 305 ? -34.635 -9.182 83.912 1.00 95.75 305 SER A O 1
ATOM 2485 N N . LEU A 1 306 ? -36.560 -8.402 83.039 1.00 95.12 306 LEU A N 1
ATOM 2486 C CA . LEU A 1 306 ? -37.066 -7.837 84.299 1.00 95.12 306 LEU A CA 1
ATOM 2487 C C . LEU A 1 306 ? -37.317 -8.919 85.354 1.00 95.12 306 LEU A C 1
ATOM 2489 O O . LEU A 1 306 ? -36.816 -8.804 86.466 1.00 95.12 306 LEU A O 1
ATOM 2493 N N . LYS A 1 307 ? -38.000 -10.015 84.992 1.00 94.88 307 LYS A N 1
ATOM 2494 C CA . LYS A 1 307 ? -38.245 -11.142 85.913 1.00 94.88 307 LYS A CA 1
ATOM 2495 C C . LYS A 1 307 ? -36.951 -11.760 86.443 1.00 94.88 307 LYS A C 1
ATOM 2497 O O . LYS A 1 307 ? -36.893 -12.164 87.603 1.00 94.88 307 LYS A O 1
ATOM 2502 N N . LYS A 1 308 ? -35.922 -11.856 85.594 1.00 91.69 308 LYS A N 1
ATOM 2503 C CA . LYS A 1 308 ? -34.600 -12.352 85.990 1.00 91.69 308 LYS A CA 1
ATOM 2504 C C . LYS A 1 308 ? -33.935 -11.405 86.991 1.00 91.69 308 LYS A C 1
ATOM 2506 O O . LYS A 1 308 ? -33.388 -11.877 87.982 1.00 91.69 308 LYS A O 1
ATOM 2511 N N . ASP A 1 309 ? -33.999 -10.096 86.749 1.00 93.94 309 ASP A N 1
ATOM 2512 C CA . ASP A 1 309 ? -33.493 -9.100 87.698 1.00 93.94 309 ASP A CA 1
ATOM 2513 C C . ASP A 1 309 ? -34.254 -9.152 89.030 1.00 93.94 309 ASP A C 1
ATOM 2515 O O . ASP A 1 309 ? -33.623 -9.248 90.074 1.00 93.94 309 ASP A O 1
ATOM 2519 N N . ASP A 1 310 ? -35.591 -9.202 89.010 1.00 93.12 310 ASP A N 1
ATOM 2520 C CA . ASP A 1 310 ? -36.417 -9.326 90.221 1.00 93.12 310 ASP A CA 1
ATOM 2521 C C . ASP A 1 310 ? -36.048 -10.565 91.053 1.00 93.12 310 ASP A C 1
ATOM 2523 O O . ASP A 1 310 ? -35.990 -10.504 92.282 1.00 93.12 310 ASP A O 1
ATOM 2527 N N . ALA A 1 311 ? -35.783 -11.700 90.398 1.00 91.06 311 ALA A N 1
ATOM 2528 C CA . ALA A 1 311 ? -35.329 -12.913 91.071 1.00 91.06 311 ALA A CA 1
ATOM 2529 C C . ALA A 1 311 ? -33.940 -12.733 91.707 1.00 91.06 311 ALA A C 1
ATOM 2531 O O . ALA A 1 311 ? -33.737 -13.143 92.848 1.00 91.06 311 ALA A O 1
ATOM 2532 N N . ASN A 1 312 ? -33.006 -12.078 91.011 1.00 88.88 312 ASN A N 1
ATOM 2533 C CA . ASN A 1 312 ? -31.673 -11.789 91.543 1.00 88.88 312 ASN A CA 1
ATOM 2534 C C . ASN A 1 312 ? -31.727 -10.825 92.735 1.00 88.88 312 ASN A C 1
ATOM 2536 O O . ASN A 1 312 ? -31.041 -11.052 93.728 1.00 88.88 312 ASN A O 1
ATOM 2540 N N . VAL A 1 313 ? -32.574 -9.794 92.675 1.00 92.06 313 VAL A N 1
ATOM 2541 C CA . VAL A 1 313 ? -32.792 -8.840 93.774 1.00 92.06 313 VAL A CA 1
ATOM 2542 C C . VAL A 1 313 ? -33.310 -9.551 95.020 1.00 92.06 313 VAL A C 1
ATOM 2544 O O . VAL A 1 313 ? -32.837 -9.273 96.117 1.00 92.06 313 VAL A O 1
ATOM 2547 N N . LYS A 1 314 ? -34.236 -10.508 94.869 1.00 90.44 314 LYS A N 1
ATOM 2548 C CA . LYS A 1 314 ? -34.750 -11.301 96.000 1.00 90.44 314 LYS A CA 1
ATOM 2549 C C . LYS A 1 314 ? -33.668 -12.118 96.711 1.00 90.44 314 LYS A C 1
ATOM 2551 O O . LYS A 1 314 ? -33.820 -12.390 97.895 1.00 90.44 314 LYS A O 1
ATOM 2556 N N . VAL A 1 315 ? -32.612 -12.519 96.001 1.00 87.00 315 VAL A N 1
ATOM 2557 C CA . VAL A 1 315 ? -31.508 -13.317 96.559 1.00 87.00 315 VAL A CA 1
ATOM 2558 C C . VAL A 1 315 ? -30.372 -12.433 97.078 1.00 87.00 315 VAL A C 1
ATOM 2560 O O . VAL A 1 315 ? -29.875 -12.659 98.175 1.00 87.00 315 VAL A O 1
ATOM 2563 N N . GLY A 1 316 ? -29.944 -11.440 96.296 1.00 82.94 316 GLY A N 1
ATOM 2564 C CA . GLY A 1 316 ? -28.737 -10.649 96.558 1.00 82.94 316 GLY A CA 1
ATOM 2565 C C . GLY A 1 316 ? -28.973 -9.202 96.996 1.00 82.94 316 GLY A C 1
ATOM 2566 O O . GLY A 1 316 ? -28.004 -8.491 97.233 1.00 82.94 316 GLY A O 1
ATOM 2567 N N . GLY A 1 317 ? -30.221 -8.728 97.061 1.00 86.50 317 GLY A N 1
ATOM 2568 C CA . GLY A 1 317 ? -30.585 -7.376 97.512 1.00 86.50 317 GLY A CA 1
ATOM 2569 C C . GLY A 1 317 ? -30.223 -6.225 96.560 1.00 86.50 317 GLY A C 1
ATOM 2570 O O . GLY A 1 317 ? -30.608 -5.087 96.817 1.00 86.50 317 GLY A O 1
ATOM 2571 N N . VAL A 1 318 ? -29.517 -6.493 95.455 1.00 88.00 318 VAL A N 1
ATOM 2572 C CA . VAL A 1 318 ? -29.024 -5.478 94.505 1.00 88.00 318 VAL A CA 1
ATOM 2573 C C . VAL A 1 318 ? -29.657 -5.672 93.125 1.00 88.00 318 VAL A C 1
ATOM 2575 O O . VAL A 1 318 ? -29.694 -6.786 92.605 1.00 88.00 318 VAL A O 1
ATOM 2578 N N . SER A 1 319 ? -30.137 -4.579 92.520 1.00 89.62 319 SER A N 1
ATOM 2579 C CA . SER A 1 319 ? -30.763 -4.553 91.187 1.00 89.62 319 SER A CA 1
ATOM 2580 C C . SER A 1 319 ? -29.830 -3.975 90.124 1.00 89.62 319 SER A C 1
ATOM 2582 O O . SER A 1 319 ? -29.097 -3.018 90.382 1.00 89.62 319 SER A O 1
ATOM 2584 N N . ASN A 1 320 ? -29.891 -4.511 88.902 1.00 91.88 320 ASN A N 1
ATOM 2585 C CA . ASN A 1 320 ? -29.170 -3.974 87.754 1.00 91.88 320 ASN A CA 1
ATOM 2586 C C . ASN A 1 320 ? -30.032 -2.956 86.983 1.00 91.88 320 ASN A C 1
ATOM 2588 O O . ASN A 1 320 ? -30.824 -3.305 86.103 1.00 91.88 320 ASN A O 1
ATOM 2592 N N . LEU A 1 321 ? -29.837 -1.668 87.282 1.00 92.12 321 LEU A N 1
ATOM 2593 C CA . LEU A 1 321 ? -30.580 -0.569 86.652 1.00 92.12 321 LEU A CA 1
ATOM 2594 C C . LEU A 1 321 ? -30.404 -0.494 85.124 1.00 92.12 321 LEU A C 1
ATOM 2596 O O . LEU A 1 321 ? -31.372 -0.202 84.425 1.00 92.12 321 LEU A O 1
ATOM 2600 N N . ASN A 1 322 ? -29.223 -0.815 84.583 1.00 93.12 322 ASN A N 1
ATOM 2601 C CA . ASN A 1 322 ? -28.985 -0.816 83.132 1.00 93.12 322 ASN A CA 1
ATOM 2602 C C . ASN A 1 322 ? -29.776 -1.922 82.421 1.00 93.12 322 ASN A C 1
ATOM 2604 O O . ASN A 1 322 ? -30.345 -1.698 81.348 1.00 93.12 322 ASN A O 1
ATOM 2608 N N . LEU A 1 323 ? -29.849 -3.109 83.032 1.00 92.50 323 LEU A N 1
ATOM 2609 C CA . LEU A 1 323 ? -30.677 -4.205 82.534 1.00 92.50 323 LEU A CA 1
ATOM 2610 C C . LEU A 1 323 ? -32.158 -3.813 82.550 1.00 92.50 323 LEU A C 1
ATOM 2612 O O . LEU A 1 323 ? -32.856 -4.042 81.564 1.00 92.50 323 LEU A O 1
ATOM 2616 N N . ARG A 1 324 ? -32.623 -3.175 83.633 1.00 93.00 324 ARG A N 1
ATOM 2617 C CA . ARG A 1 324 ? -34.003 -2.681 83.734 1.00 93.00 324 ARG A CA 1
ATOM 2618 C C . ARG A 1 324 ? -34.321 -1.622 82.691 1.00 93.00 324 ARG A C 1
ATOM 2620 O O . ARG A 1 324 ? -35.349 -1.726 82.036 1.00 93.00 324 ARG A O 1
ATOM 2627 N N . TYR A 1 325 ? -33.443 -0.640 82.499 1.00 94.25 325 TYR A N 1
ATOM 2628 C CA . TYR A 1 325 ? -33.625 0.399 81.487 1.00 94.25 325 TYR A CA 1
ATOM 2629 C C . TYR A 1 325 ? -33.713 -0.195 80.075 1.00 94.25 325 TYR A C 1
ATOM 2631 O O . TYR A 1 325 ? -34.645 0.104 79.329 1.00 94.25 325 TYR A O 1
ATOM 2639 N N . THR A 1 326 ? -32.798 -1.106 79.736 1.00 94.31 326 THR A N 1
ATOM 2640 C CA . THR A 1 326 ? -32.793 -1.799 78.438 1.00 94.31 326 THR A CA 1
ATOM 2641 C C . THR A 1 326 ? -34.070 -2.614 78.240 1.00 94.31 326 THR A C 1
ATOM 2643 O O . THR A 1 326 ? -34.702 -2.539 77.189 1.00 94.31 326 THR A O 1
ATOM 2646 N N . ALA A 1 327 ? -34.493 -3.356 79.264 1.00 94.81 327 ALA A N 1
ATOM 2647 C CA . ALA A 1 327 ? -35.717 -4.142 79.218 1.00 94.81 327 ALA A CA 1
ATOM 2648 C C . ALA A 1 327 ? -36.971 -3.268 79.061 1.00 94.81 327 ALA A C 1
ATOM 2650 O O . ALA A 1 327 ? -37.831 -3.582 78.240 1.00 94.81 327 ALA A O 1
ATOM 2651 N N . SER A 1 328 ? -37.056 -2.150 79.785 1.00 94.00 328 SER A N 1
ATOM 2652 C CA . SER A 1 328 ? -38.145 -1.178 79.652 1.00 94.00 328 SER A CA 1
ATOM 2653 C C . SER A 1 328 ? -38.180 -0.533 78.265 1.00 94.00 328 SER A C 1
ATOM 2655 O O . SER A 1 328 ? -39.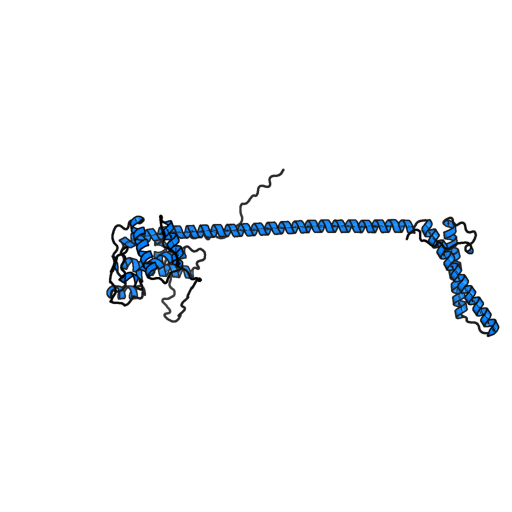265 -0.342 77.715 1.00 94.00 328 SER A O 1
ATOM 2657 N N . SER A 1 329 ? -37.018 -0.243 77.672 1.00 95.44 329 SER A N 1
ATOM 2658 C CA . SER A 1 329 ? -36.918 0.273 76.301 1.00 95.44 329 SER A CA 1
ATOM 2659 C C . SER A 1 329 ? -37.451 -0.742 75.283 1.00 95.44 329 SER A C 1
ATOM 2661 O O . SER A 1 329 ? -38.334 -0.409 74.495 1.00 95.44 329 SER A O 1
ATOM 2663 N N . LEU A 1 330 ? -37.025 -2.010 75.383 1.00 95.19 330 LEU A N 1
ATOM 2664 C CA . LEU A 1 330 ? -37.518 -3.103 74.533 1.00 95.19 330 LEU A CA 1
ATOM 2665 C C . LEU A 1 330 ? -39.035 -3.296 74.647 1.00 95.19 330 LEU A C 1
ATOM 2667 O O . LEU A 1 330 ? -39.712 -3.494 73.639 1.00 95.19 330 LEU A O 1
ATOM 2671 N N . ILE A 1 331 ? -39.577 -3.225 75.867 1.00 96.19 331 ILE A N 1
ATOM 2672 C CA . ILE A 1 331 ? -41.021 -3.331 76.102 1.00 96.19 331 ILE A CA 1
ATOM 2673 C C . ILE A 1 331 ? -41.752 -2.150 75.463 1.00 96.19 331 ILE A C 1
ATOM 2675 O O . ILE A 1 331 ? -42.729 -2.360 74.750 1.00 96.19 331 ILE A O 1
ATOM 2679 N N . THR A 1 332 ? -41.280 -0.925 75.689 1.00 96.00 332 THR A N 1
ATOM 2680 C CA . THR A 1 332 ? -41.937 0.296 75.197 1.00 96.00 332 THR A CA 1
ATOM 2681 C C . THR A 1 332 ? -41.918 0.356 73.671 1.00 96.00 332 THR A C 1
ATOM 2683 O O . THR A 1 332 ? -42.957 0.550 73.039 1.00 96.00 332 THR A O 1
ATOM 2686 N N . GLU A 1 333 ? -40.754 0.126 73.065 1.00 94.81 333 GLU A N 1
ATOM 2687 C CA . GLU A 1 333 ? -40.596 0.088 71.614 1.00 94.81 333 GLU A CA 1
ATOM 2688 C C . GLU A 1 333 ? -41.406 -1.057 70.993 1.00 94.81 333 GLU A C 1
ATOM 2690 O O . GLU A 1 333 ? -42.111 -0.864 70.000 1.00 94.81 333 GLU A O 1
ATOM 2695 N N . GLY A 1 334 ? -41.352 -2.244 71.602 1.00 95.94 334 GLY A N 1
ATOM 2696 C CA . GLY A 1 334 ? -42.128 -3.397 71.172 1.00 95.94 334 GLY A CA 1
ATOM 2697 C C . GLY A 1 334 ? -43.632 -3.125 71.219 1.00 95.94 334 GLY A C 1
ATOM 2698 O O . GLY A 1 334 ? -44.330 -3.395 70.246 1.00 95.94 334 GLY A O 1
ATOM 2699 N N . GLN A 1 335 ? -44.142 -2.520 72.294 1.00 96.19 335 GLN A N 1
ATOM 2700 C CA . GLN A 1 335 ? -45.558 -2.163 72.429 1.00 96.19 335 GLN A CA 1
ATOM 2701 C C . GLN A 1 335 ? -46.013 -1.135 71.383 1.00 96.19 335 GLN A C 1
ATOM 2703 O O . GLN A 1 335 ? -47.082 -1.308 70.790 1.00 96.19 335 GLN A O 1
ATOM 2708 N N . ASP A 1 336 ? -45.211 -0.103 71.108 1.00 96.50 336 ASP A N 1
ATOM 2709 C CA . ASP A 1 336 ? -45.523 0.886 70.068 1.00 96.50 336 ASP A CA 1
ATOM 2710 C C . ASP A 1 336 ? -45.553 0.245 68.669 1.00 96.50 336 ASP A C 1
ATOM 2712 O O . ASP A 1 336 ? -46.515 0.418 67.910 1.00 96.50 336 ASP A O 1
ATOM 2716 N N . ARG A 1 337 ? -44.552 -0.587 68.350 1.00 95.81 337 ARG A N 1
ATOM 2717 C CA . ARG A 1 337 ? -44.491 -1.330 67.082 1.00 95.81 337 ARG A CA 1
ATOM 2718 C C . ARG A 1 337 ? -45.642 -2.327 66.936 1.00 95.81 337 ARG A C 1
ATOM 2720 O O . ARG A 1 337 ? -46.212 -2.413 65.845 1.00 95.81 337 ARG A O 1
ATOM 2727 N N . ILE A 1 338 ? -46.033 -3.027 68.007 1.00 96.94 338 ILE A N 1
ATOM 2728 C CA . ILE A 1 338 ? -47.215 -3.908 68.033 1.00 96.94 338 ILE A CA 1
ATOM 2729 C C . ILE A 1 338 ? -48.467 -3.100 67.703 1.00 96.94 338 ILE A C 1
ATOM 2731 O O . ILE A 1 338 ? -49.225 -3.494 66.820 1.00 96.94 338 ILE A O 1
ATOM 2735 N N . LYS A 1 339 ? -48.682 -1.961 68.371 1.00 96.31 339 LYS A N 1
ATOM 2736 C CA . LYS A 1 339 ? -49.875 -1.128 68.172 1.00 96.31 339 LYS A CA 1
ATOM 2737 C C . LYS A 1 339 ? -49.980 -0.632 66.729 1.00 96.31 339 LYS A C 1
ATOM 2739 O O . LYS A 1 339 ? -51.028 -0.793 66.103 1.00 96.31 339 LYS A O 1
ATOM 2744 N N . LYS A 1 340 ? -48.894 -0.068 66.191 1.00 96.31 340 LYS A N 1
ATOM 2745 C CA . LYS A 1 340 ? -48.835 0.442 64.811 1.00 96.31 340 LYS A CA 1
ATOM 2746 C C . LYS A 1 340 ? -49.047 -0.674 63.788 1.00 96.31 340 LYS A C 1
ATOM 2748 O O . LYS A 1 340 ? -49.906 -0.558 62.916 1.00 96.31 340 LYS A O 1
ATOM 2753 N N . SER A 1 341 ? -48.322 -1.781 63.933 1.00 96.50 341 SER A N 1
ATOM 2754 C CA . SER A 1 341 ? -48.388 -2.899 62.986 1.00 96.50 341 SER A CA 1
ATOM 2755 C C . SER A 1 341 ? -49.731 -3.629 63.054 1.00 96.50 341 SER A C 1
ATOM 2757 O O . SER A 1 341 ? -50.258 -4.023 62.019 1.00 96.50 341 SER A O 1
ATOM 2759 N N . PHE A 1 342 ? -50.342 -3.758 64.238 1.00 97.06 342 PHE A N 1
ATOM 2760 C CA . PHE A 1 342 ? -51.664 -4.372 64.389 1.00 97.06 342 PHE A CA 1
ATOM 2761 C C . PHE A 1 342 ? -52.780 -3.517 63.781 1.00 97.06 342 PHE A C 1
ATOM 2763 O O . PHE A 1 342 ? -53.695 -4.061 63.165 1.00 97.06 342 PHE A O 1
ATOM 2770 N N . ALA A 1 343 ? -52.685 -2.186 63.873 1.00 95.62 343 ALA A N 1
ATOM 2771 C CA . ALA A 1 343 ? -53.607 -1.292 63.175 1.00 95.62 343 ALA A CA 1
ATOM 2772 C C . ALA A 1 343 ? -53.517 -1.464 61.647 1.00 95.62 343 ALA A C 1
ATOM 2774 O O . ALA A 1 343 ? -54.544 -1.554 60.972 1.00 95.62 343 ALA A O 1
ATOM 2775 N N . ILE A 1 344 ? -52.297 -1.578 61.109 1.00 95.19 344 ILE A N 1
ATOM 2776 C CA . ILE A 1 344 ? -52.056 -1.850 59.683 1.00 95.19 344 ILE A CA 1
ATOM 2777 C C . ILE A 1 344 ? -52.610 -3.232 59.300 1.00 95.19 344 ILE A C 1
ATOM 2779 O O . ILE A 1 344 ? -53.411 -3.326 58.375 1.00 95.19 344 ILE A O 1
ATOM 2783 N N . TYR A 1 345 ? -52.279 -4.280 60.059 1.00 96.38 345 TYR A N 1
ATOM 2784 C CA . TYR A 1 345 ? -52.796 -5.644 59.882 1.00 96.38 345 TYR A CA 1
ATOM 2785 C C . TYR A 1 345 ? -54.333 -5.678 59.835 1.00 96.38 345 TYR A C 1
ATOM 2787 O O . TYR A 1 345 ? -54.924 -6.281 58.940 1.00 96.38 345 TYR A O 1
ATOM 2795 N N . LYS A 1 346 ? -55.003 -4.964 60.749 1.00 95.56 346 LYS A N 1
ATOM 2796 C CA . LYS A 1 346 ? -56.467 -4.845 60.767 1.00 95.56 346 LYS A CA 1
ATOM 2797 C C . LYS A 1 346 ? -57.021 -4.101 59.560 1.00 95.56 346 LYS A C 1
ATOM 2799 O O . LYS A 1 346 ? -57.975 -4.581 58.952 1.00 95.56 346 LYS A O 1
ATOM 2804 N N . LYS A 1 347 ? -56.409 -2.980 59.171 1.00 94.50 347 LYS A N 1
ATOM 2805 C CA . LYS A 1 347 ? -56.802 -2.219 57.973 1.00 94.50 347 LYS A CA 1
ATOM 2806 C C . LYS A 1 347 ? -56.669 -3.052 56.694 1.00 94.50 347 LYS A C 1
ATOM 2808 O O . LYS A 1 347 ? -57.475 -2.910 55.781 1.00 94.50 347 LYS A O 1
ATOM 2813 N N . LEU A 1 348 ? -55.691 -3.954 56.648 1.00 93.75 348 LEU A N 1
ATOM 2814 C CA . LEU A 1 348 ? -55.489 -4.902 55.554 1.00 93.75 348 LEU A CA 1
ATOM 2815 C C . LEU A 1 348 ? -56.427 -6.128 55.642 1.00 93.75 348 LEU A C 1
ATOM 2817 O O . LEU A 1 348 ? -56.330 -7.025 54.813 1.00 93.75 348 LEU A O 1
ATOM 2821 N N . GLY A 1 349 ? -57.373 -6.183 56.585 1.00 92.62 349 GLY A N 1
ATOM 2822 C CA . GLY A 1 349 ? -58.371 -7.259 56.688 1.00 92.62 349 GLY A CA 1
ATOM 2823 C C . GLY A 1 349 ? -57.953 -8.453 57.550 1.00 92.62 349 GLY A C 1
ATOM 2824 O O . GLY A 1 349 ? -58.536 -9.527 57.433 1.00 92.62 349 GLY A O 1
ATOM 2825 N N . GLY A 1 350 ? -56.950 -8.289 58.413 1.00 93.00 350 GLY A N 1
ATOM 2826 C CA . GLY A 1 350 ? -56.504 -9.325 59.335 1.00 93.00 350 GLY A CA 1
ATOM 2827 C C . GLY A 1 350 ? -57.582 -9.739 60.348 1.00 93.00 350 GLY A C 1
ATOM 2828 O O . GLY A 1 350 ? -58.230 -8.908 60.995 1.00 93.00 350 GLY A O 1
ATOM 2829 N N . THR A 1 351 ? -57.771 -11.043 60.528 1.00 93.31 351 THR A N 1
ATOM 2830 C CA . THR A 1 351 ? -58.910 -11.597 61.280 1.00 93.31 351 THR A CA 1
ATOM 2831 C C . THR A 1 351 ? -58.639 -11.784 62.773 1.00 93.31 351 THR A C 1
ATOM 2833 O O . THR A 1 351 ? -59.584 -11.764 63.556 1.00 93.31 351 THR A O 1
ATOM 2836 N N . ALA A 1 352 ? -57.374 -11.872 63.200 1.00 93.94 352 ALA A N 1
ATOM 2837 C CA . ALA A 1 352 ? -56.999 -12.100 64.602 1.00 93.94 352 ALA A CA 1
ATOM 2838 C C . ALA A 1 352 ? -57.612 -11.054 65.551 1.00 93.94 352 ALA A C 1
ATOM 2840 O O . ALA A 1 352 ? -57.490 -9.856 65.302 1.00 93.94 352 ALA A O 1
ATOM 2841 N N . ALA A 1 353 ? -58.268 -11.467 66.638 1.00 90.88 353 ALA A N 1
ATOM 2842 C CA . ALA A 1 353 ? -58.953 -10.538 67.543 1.00 90.88 353 ALA A CA 1
ATOM 2843 C C . ALA A 1 353 ? -57.972 -9.696 68.381 1.00 90.88 353 ALA A C 1
ATOM 2845 O O . ALA A 1 353 ? -58.305 -8.581 68.776 1.00 90.88 353 ALA A O 1
ATOM 2846 N N . SER A 1 354 ? -56.747 -10.185 68.597 1.00 94.56 354 SER A N 1
ATOM 2847 C CA . SER A 1 354 ? -55.677 -9.467 69.297 1.00 94.56 354 SER A CA 1
ATOM 2848 C C . SER A 1 354 ? -54.307 -9.651 68.621 1.00 94.56 354 SER A C 1
ATOM 2850 O O . SER A 1 354 ? -54.128 -10.606 67.857 1.00 94.56 354 SER A O 1
ATOM 2852 N N . PRO A 1 355 ? -53.312 -8.785 68.909 1.00 91.50 355 PRO A N 1
ATOM 2853 C CA . PRO A 1 355 ? -51.972 -8.915 68.333 1.00 91.50 355 PRO A CA 1
ATOM 2854 C C . PRO A 1 355 ? -51.289 -10.248 68.666 1.00 91.50 355 PRO A C 1
ATOM 2856 O O . PRO A 1 355 ? -50.566 -10.787 67.837 1.00 91.50 355 PRO A O 1
ATOM 2859 N N . TYR A 1 356 ? -51.563 -10.818 69.844 1.00 92.44 356 TYR A N 1
ATOM 2860 C CA . TYR A 1 356 ? -50.976 -12.083 70.308 1.00 92.44 356 TYR A CA 1
ATOM 2861 C C . TYR A 1 356 ? -51.508 -13.323 69.577 1.00 92.44 356 TYR A C 1
ATOM 2863 O O . TYR A 1 356 ? -50.941 -14.402 69.705 1.00 92.44 356 TYR A O 1
ATOM 2871 N N . GLN A 1 357 ? -52.594 -13.179 68.814 1.00 94.12 357 GLN A N 1
ATOM 2872 C CA . GLN A 1 357 ? -53.149 -14.240 67.971 1.00 94.12 357 GLN A CA 1
ATOM 2873 C C . GLN A 1 357 ? -52.620 -14.187 66.529 1.00 94.12 357 GLN A C 1
ATOM 2875 O O . GLN A 1 357 ? -52.920 -15.077 65.733 1.00 94.12 357 GLN A O 1
ATOM 2880 N N . VAL A 1 358 ? -51.856 -13.150 66.168 1.00 94.62 358 VAL A N 1
ATOM 2881 C CA . VAL A 1 358 ? -51.274 -13.018 64.829 1.00 94.62 358 VAL A CA 1
ATOM 2882 C C . VAL A 1 358 ? -50.115 -13.999 64.682 1.00 94.62 358 VAL A C 1
ATOM 2884 O O . VAL A 1 358 ? -49.205 -14.035 65.507 1.00 94.62 358 VAL A O 1
ATOM 2887 N N . GLN A 1 359 ? -50.142 -14.791 63.612 1.00 92.88 359 GLN A N 1
ATOM 2888 C CA . GLN A 1 359 ? -49.089 -15.751 63.303 1.00 92.88 359 GLN A CA 1
ATOM 2889 C C . GLN A 1 359 ? -48.093 -15.182 62.296 1.00 92.88 359 GLN A C 1
ATOM 2891 O O . GLN A 1 359 ? -48.433 -14.361 61.444 1.00 92.88 359 GLN A O 1
ATOM 2896 N N . ARG A 1 360 ? -46.851 -15.662 62.386 1.00 92.25 360 ARG A N 1
ATOM 2897 C CA . ARG A 1 360 ? -45.786 -15.306 61.450 1.00 92.25 360 ARG A CA 1
ATOM 2898 C C . ARG A 1 360 ? -46.066 -15.945 60.094 1.00 92.25 360 ARG A C 1
ATOM 2900 O O . ARG A 1 360 ? -46.270 -17.156 60.016 1.00 92.25 360 ARG A O 1
ATOM 2907 N N . ILE A 1 361 ? -45.989 -15.158 59.029 1.00 92.81 361 ILE A N 1
ATOM 2908 C CA . ILE A 1 361 ? -46.078 -15.661 57.660 1.00 92.81 361 ILE A CA 1
ATOM 2909 C C . ILE A 1 361 ? -44.656 -16.014 57.209 1.00 92.81 361 ILE A C 1
ATOM 2911 O O . ILE A 1 361 ? -43.747 -15.185 57.264 1.00 92.81 361 ILE A O 1
ATOM 2915 N N . LYS A 1 362 ? -44.442 -17.282 56.838 1.00 87.81 362 LYS A N 1
ATOM 2916 C CA . LYS A 1 362 ? -43.100 -17.835 56.575 1.00 87.81 362 LYS A CA 1
ATOM 2917 C C . LYS A 1 362 ? -42.537 -17.443 55.210 1.00 87.81 362 LYS A C 1
ATOM 2919 O O . LYS A 1 362 ? -41.345 -17.174 55.118 1.00 87.81 362 LYS A O 1
ATOM 2924 N N . ASN A 1 363 ? -43.385 -17.389 54.187 1.00 89.69 363 ASN A N 1
ATOM 2925 C CA . ASN A 1 363 ? -42.964 -17.126 52.815 1.00 89.69 363 ASN A CA 1
ATOM 2926 C C . ASN A 1 363 ? -43.346 -15.700 52.424 1.00 89.69 363 ASN A C 1
ATOM 2928 O O . ASN A 1 363 ? -44.491 -15.295 52.627 1.00 89.69 363 ASN A O 1
ATOM 2932 N N . SER A 1 364 ? -42.384 -14.955 51.880 1.00 88.19 364 SER A N 1
ATOM 2933 C CA . SER A 1 364 ? -42.656 -13.646 51.289 1.00 88.19 364 SER A CA 1
ATOM 2934 C C . SER A 1 364 ? -43.428 -13.841 49.983 1.00 88.19 364 SER A C 1
ATOM 2936 O O . SER A 1 364 ? -42.986 -14.635 49.156 1.00 88.19 364 SER A O 1
ATOM 2938 N N . PRO A 1 365 ? -44.523 -13.103 49.749 1.00 87.06 365 PRO A N 1
ATOM 2939 C CA . PRO A 1 365 ? -45.227 -13.116 48.466 1.00 87.06 365 PRO A CA 1
ATOM 2940 C C . PRO A 1 365 ? -44.404 -12.584 47.278 1.00 87.06 365 PRO A C 1
ATOM 2942 O O . PRO A 1 365 ? -44.841 -12.716 46.141 1.00 87.06 365 PRO A O 1
ATOM 2945 N N . CYS A 1 366 ? -43.245 -11.961 47.533 1.00 86.44 366 CYS A N 1
ATOM 2946 C CA . CYS A 1 366 ? -42.437 -11.256 46.530 1.00 86.44 366 CYS A CA 1
ATOM 2947 C C . CYS A 1 366 ? -41.023 -11.831 46.324 1.00 86.44 366 CYS A C 1
ATOM 2949 O O . CYS A 1 366 ? -40.178 -11.126 45.769 1.00 86.44 366 CYS A O 1
ATOM 2951 N N . LEU A 1 367 ? -40.743 -13.047 46.814 1.00 74.50 367 LEU A N 1
ATOM 2952 C CA . LEU A 1 367 ? -39.448 -13.735 46.672 1.00 74.50 367 LEU A CA 1
ATOM 2953 C C . LEU A 1 367 ? -39.541 -14.979 45.792 1.00 74.50 367 LEU A C 1
ATOM 2955 O O . LEU A 1 367 ? -40.576 -15.675 45.879 1.00 74.50 367 LEU A O 1
#

Sequence (367 aa):
MGKIGVLLLGILSSTNIFAESYSVSDILNTEIKNKQNDEQSAGSESNKFCIYSSKYNPCYEQSDSKNGFLKWQEGQRIVERDRQVLYLGTNRLYEILKKDYGLVSKVKCRIYNTNSIRDDLRAKYGISPINDSSLPSIQVLGEEDQAVMRMDSSLNKDIFNEIMSVSMLNSPSLTEEKKKYYIYQFQQKHIAIEKSCGEKFMTAYNKYLDDYGKYTAEIQNKELAQQRQKDIDEEQAHLELKKQQEDENKLRQKYYAQQLKEKEQREADKREVQSKCLGSKDYLMFEASNNIVNSINLVDQGNRSLKKDDANVKVGGVSNLNLRYTASSLITEGQDRIKKSFAIYKKLGGTAASPYQVQRIKNSPCL

pLDDT: mean 72.12, std 21.38, range [21.8, 97.06]